Protein AF-A0A258D511-F1 (afdb_monomer_lite)

Structure (mmCIF, N/CA/C/O backbone):
data_AF-A0A258D511-F1
#
_entry.id   AF-A0A258D511-F1
#
loop_
_atom_site.group_PDB
_atom_site.id
_atom_site.type_symbol
_atom_site.label_atom_id
_atom_site.label_alt_id
_atom_site.label_comp_id
_atom_site.label_asym_id
_atom_site.label_entity_id
_atom_site.label_seq_id
_atom_site.pdbx_PDB_ins_code
_atom_site.Cartn_x
_atom_site.Cartn_y
_atom_site.Cartn_z
_atom_site.occupancy
_atom_site.B_iso_or_equiv
_atom_site.auth_seq_id
_atom_site.auth_comp_id
_atom_site.auth_asym_id
_atom_site.auth_atom_id
_atom_site.pdbx_PDB_model_num
ATOM 1 N N . MET A 1 1 ? 23.980 4.729 -10.773 1.00 52.31 1 MET A N 1
ATOM 2 C CA . MET A 1 1 ? 23.879 3.272 -10.513 1.00 52.31 1 MET A CA 1
ATOM 3 C C . MET A 1 1 ? 22.499 2.837 -10.002 1.00 52.31 1 MET A C 1
ATOM 5 O O . MET A 1 1 ? 22.022 1.817 -10.475 1.00 52.31 1 MET A O 1
ATOM 9 N N . SER A 1 2 ? 21.811 3.577 -9.114 1.00 69.25 2 SER A N 1
ATOM 10 C CA . SER A 1 2 ? 20.465 3.196 -8.606 1.00 69.25 2 SER A CA 1
ATOM 11 C C . SER A 1 2 ? 19.394 3.216 -9.696 1.00 69.25 2 SER A C 1
ATOM 13 O O . SER A 1 2 ? 18.626 2.269 -9.827 1.00 69.25 2 SER A O 1
ATOM 15 N N . ARG A 1 3 ? 19.417 4.248 -10.547 1.00 77.12 3 ARG A N 1
ATOM 16 C CA . ARG A 1 3 ? 18.515 4.390 -11.699 1.00 77.12 3 ARG A CA 1
ATOM 17 C C . ARG A 1 3 ? 18.571 3.222 -12.676 1.00 77.12 3 ARG A C 1
ATOM 19 O O . ARG A 1 3 ? 17.531 2.700 -13.045 1.00 77.12 3 ARG A O 1
ATOM 26 N N . GLN A 1 4 ? 19.771 2.800 -13.074 1.00 83.19 4 GLN A N 1
ATOM 27 C CA . GLN A 1 4 ? 19.926 1.681 -14.007 1.00 83.19 4 GLN A CA 1
ATOM 28 C C . GLN A 1 4 ? 19.304 0.398 -13.448 1.00 83.19 4 GLN A C 1
ATOM 30 O O . GLN A 1 4 ? 18.631 -0.303 -14.187 1.00 83.19 4 GLN A O 1
ATOM 35 N N . ARG A 1 5 ? 19.457 0.124 -12.145 1.00 84.69 5 ARG A N 1
ATOM 36 C CA . ARG A 1 5 ? 18.824 -1.043 -11.513 1.00 84.69 5 ARG A CA 1
ATOM 37 C C . ARG A 1 5 ? 17.302 -0.954 -11.506 1.00 84.69 5 ARG A C 1
ATOM 39 O O . ARG A 1 5 ? 16.663 -1.928 -11.871 1.00 84.69 5 ARG A O 1
ATOM 46 N N . ILE A 1 6 ? 16.737 0.197 -11.136 1.00 88.94 6 ILE A N 1
ATOM 47 C CA . ILE A 1 6 ? 15.280 0.401 -11.161 1.00 88.94 6 ILE A CA 1
ATOM 48 C C . ILE A 1 6 ? 14.738 0.168 -12.573 1.00 88.94 6 ILE A C 1
ATOM 50 O O . ILE A 1 6 ? 13.849 -0.653 -12.735 1.00 88.94 6 ILE A O 1
ATOM 54 N N . VAL A 1 7 ? 15.341 0.779 -13.597 1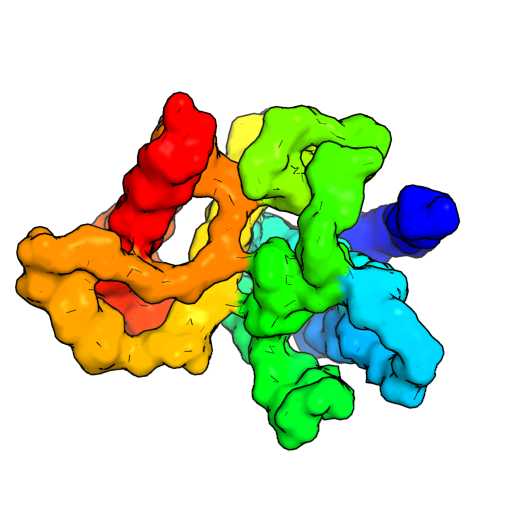.00 89.44 7 VAL A N 1
ATOM 55 C CA . VAL A 1 7 ? 14.919 0.592 -14.998 1.00 89.44 7 VAL A CA 1
ATOM 56 C C . VAL A 1 7 ? 15.054 -0.867 -15.450 1.00 89.44 7 VAL A C 1
ATOM 58 O O . VAL A 1 7 ? 14.190 -1.369 -16.161 1.00 89.44 7 VAL A O 1
ATOM 61 N N . LEU A 1 8 ? 16.112 -1.570 -15.033 1.00 91.00 8 LEU A N 1
ATOM 62 C CA . LEU A 1 8 ? 16.276 -2.995 -15.338 1.00 91.00 8 LEU A CA 1
ATOM 63 C C . LEU A 1 8 ? 15.204 -3.852 -14.656 1.00 91.00 8 LEU A C 1
ATOM 65 O O . LEU A 1 8 ? 14.665 -4.752 -15.294 1.00 91.00 8 LEU A O 1
ATOM 69 N N . TYR A 1 9 ? 14.872 -3.572 -13.393 1.00 93.12 9 TYR A N 1
ATOM 70 C CA . TYR A 1 9 ? 13.771 -4.247 -12.711 1.00 93.12 9 TYR A CA 1
ATOM 71 C C . TYR A 1 9 ? 12.434 -3.942 -13.384 1.00 93.12 9 TYR A C 1
ATOM 73 O O . TYR A 1 9 ? 11.669 -4.860 -13.636 1.00 93.12 9 TYR A O 1
ATOM 81 N N . GLU A 1 10 ? 12.164 -2.691 -13.738 1.00 94.38 10 GLU A N 1
ATOM 82 C CA . GLU A 1 10 ? 10.946 -2.305 -14.454 1.00 94.38 10 GLU A CA 1
ATOM 83 C C . GLU A 1 10 ? 10.811 -3.046 -15.783 1.00 94.38 10 GLU A C 1
ATOM 85 O O . GLU A 1 10 ? 9.786 -3.674 -16.029 1.00 94.38 10 GLU A O 1
ATOM 90 N N . ALA A 1 11 ? 11.866 -3.059 -16.599 1.00 94.56 11 ALA A N 1
ATOM 91 C CA . ALA A 1 11 ? 11.864 -3.767 -17.873 1.00 94.56 11 ALA A CA 1
ATOM 92 C C . ALA A 1 11 ? 11.698 -5.288 -17.703 1.00 94.56 11 ALA A C 1
ATOM 94 O O . ALA A 1 11 ? 11.007 -5.926 -18.493 1.00 94.56 11 ALA A O 1
ATOM 95 N N . ALA A 1 12 ? 12.315 -5.876 -16.673 1.00 95.06 12 ALA A N 1
ATOM 96 C CA . ALA A 1 12 ? 12.232 -7.312 -16.412 1.00 95.06 12 ALA A CA 1
ATOM 97 C C . ALA A 1 12 ? 10.876 -7.741 -15.825 1.00 95.06 12 ALA A C 1
ATOM 99 O O . ALA A 1 12 ? 10.414 -8.848 -16.096 1.00 95.06 12 ALA A O 1
ATOM 100 N N . TYR A 1 13 ? 10.242 -6.882 -15.022 1.00 95.62 13 TYR A N 1
ATOM 101 C CA . TYR A 1 13 ? 9.043 -7.220 -14.254 1.00 95.62 13 TYR A CA 1
ATOM 102 C C . TYR A 1 13 ? 7.755 -6.583 -14.780 1.00 95.62 13 TYR A C 1
ATOM 104 O O . TYR A 1 13 ? 6.693 -6.926 -14.269 1.00 95.62 13 TYR A O 1
ATOM 112 N N . GLU A 1 14 ? 7.781 -5.736 -15.816 1.00 96.56 14 GLU A N 1
ATOM 113 C CA . GLU A 1 14 ? 6.558 -5.164 -16.405 1.00 96.56 14 GLU A CA 1
ATOM 114 C C . GLU A 1 14 ? 5.535 -6.253 -16.782 1.00 96.56 14 GLU A C 1
ATOM 116 O O . GLU A 1 14 ? 4.353 -6.146 -16.450 1.00 96.56 14 GLU A O 1
ATOM 121 N N . GLY A 1 15 ? 5.980 -7.335 -17.431 1.00 97.00 15 GLY A N 1
ATOM 122 C CA . GLY A 1 15 ? 5.101 -8.454 -17.786 1.00 97.00 15 GLY A CA 1
ATOM 123 C C . GLY A 1 15 ? 4.467 -9.113 -16.556 1.00 97.00 15 GLY A C 1
ATOM 124 O O . GLY A 1 15 ? 3.263 -9.362 -16.535 1.00 97.00 15 GLY A O 1
ATOM 125 N N . VAL A 1 16 ? 5.259 -9.322 -15.499 1.00 95.94 16 VAL A N 1
ATOM 126 C CA . VAL A 1 16 ? 4.792 -9.880 -14.218 1.00 95.94 16 VAL A CA 1
ATOM 127 C C . VAL A 1 16 ? 3.787 -8.943 -13.548 1.00 95.94 16 VAL A C 1
ATOM 129 O O . VAL A 1 16 ? 2.755 -9.397 -13.064 1.00 95.94 16 VAL A O 1
ATOM 132 N N . VAL A 1 17 ? 4.043 -7.635 -13.568 1.00 95.88 17 VAL A N 1
ATOM 133 C CA . VAL A 1 17 ? 3.136 -6.607 -13.045 1.00 95.88 17 VAL A CA 1
ATOM 134 C C . VAL A 1 17 ? 1.783 -6.658 -13.749 1.00 95.88 17 VAL A C 1
ATOM 136 O O . VAL A 1 17 ? 0.749 -6.695 -13.085 1.00 95.88 17 VAL A O 1
ATOM 139 N N . ARG A 1 18 ? 1.766 -6.713 -15.084 1.00 97.62 18 ARG A N 1
ATOM 140 C CA . ARG A 1 18 ? 0.516 -6.813 -15.855 1.00 97.62 18 ARG A CA 1
ATOM 141 C C . ARG A 1 18 ? -0.251 -8.094 -15.518 1.00 97.62 18 ARG A C 1
ATOM 143 O O . ARG A 1 18 ? -1.459 -8.033 -15.302 1.00 97.62 18 ARG A O 1
ATOM 150 N N . ILE A 1 19 ? 0.445 -9.228 -15.409 1.00 96.88 19 ILE A N 1
ATOM 151 C CA . ILE A 1 19 ? -0.157 -10.513 -15.020 1.00 96.88 19 ILE A CA 1
ATOM 152 C C . ILE A 1 19 ? -0.768 -10.426 -13.618 1.00 96.88 19 ILE A C 1
ATOM 154 O O . ILE A 1 19 ? -1.938 -10.754 -13.446 1.00 96.88 19 ILE A O 1
ATOM 158 N N . LEU A 1 20 ? -0.020 -9.931 -12.628 1.00 97.81 20 LEU A N 1
ATOM 159 C CA . LEU A 1 20 ? -0.506 -9.784 -11.255 1.00 97.81 20 LEU A CA 1
ATOM 160 C C . LEU A 1 20 ? -1.705 -8.840 -11.165 1.00 97.81 20 LEU A C 1
ATOM 162 O O . LEU A 1 20 ? -2.662 -9.133 -10.453 1.00 97.81 20 LEU A O 1
ATOM 166 N N . TYR A 1 21 ? -1.695 -7.738 -11.913 1.00 98.25 21 TYR A N 1
ATOM 167 C CA . TYR A 1 21 ? -2.858 -6.863 -12.002 1.00 98.25 21 TYR A CA 1
ATOM 168 C C . TYR A 1 21 ? -4.090 -7.606 -12.537 1.00 98.25 21 TYR A C 1
ATOM 170 O O . TYR A 1 21 ? -5.150 -7.561 -11.910 1.00 98.25 21 TYR A O 1
ATOM 178 N N . VAL A 1 22 ? -3.951 -8.320 -13.662 1.00 96.94 22 VAL A N 1
ATOM 179 C CA . VAL A 1 22 ? -5.045 -9.095 -14.273 1.00 96.94 22 VAL A CA 1
ATOM 180 C C . VAL A 1 22 ? -5.554 -10.161 -13.305 1.00 96.94 22 VAL A C 1
ATOM 182 O O . VAL A 1 22 ? -6.763 -10.299 -13.141 1.00 96.94 22 VAL A O 1
ATOM 185 N N . MET A 1 23 ? -4.658 -10.860 -12.606 1.00 96.62 23 MET A N 1
ATOM 186 C CA . MET A 1 23 ? -5.016 -11.839 -11.576 1.00 96.62 23 MET A CA 1
ATOM 187 C C . MET A 1 23 ? -5.804 -11.195 -10.430 1.00 96.62 23 MET A C 1
ATOM 189 O O . MET A 1 23 ? -6.856 -11.701 -10.051 1.00 96.62 23 MET A O 1
ATOM 193 N N . GLY A 1 24 ? -5.361 -10.046 -9.913 1.00 97.12 24 GLY A N 1
ATOM 194 C CA . GLY A 1 24 ? -6.099 -9.324 -8.876 1.00 97.12 24 GLY A CA 1
ATOM 195 C C . GLY A 1 24 ? -7.484 -8.876 -9.359 1.00 97.12 24 GLY A C 1
ATOM 196 O O . GLY A 1 24 ? -8.475 -9.006 -8.635 1.00 97.12 24 GLY A O 1
ATOM 197 N N . ARG A 1 25 ? -7.571 -8.394 -10.605 1.00 96.75 25 ARG A N 1
ATOM 198 C CA . ARG A 1 25 ? -8.797 -7.820 -11.174 1.00 96.75 25 ARG A CA 1
ATOM 199 C C . ARG A 1 25 ? -9.838 -8.853 -11.606 1.00 96.75 25 ARG A C 1
ATOM 201 O O . ARG A 1 25 ? -11.034 -8.609 -11.431 1.00 96.75 25 ARG A O 1
ATOM 208 N N . TRP A 1 26 ? -9.395 -9.943 -12.218 1.00 95.75 26 TRP A N 1
ATOM 209 C CA . TRP A 1 26 ? -10.244 -10.914 -12.916 1.00 95.75 26 TRP A CA 1
ATOM 210 C C . TRP A 1 26 ? -10.155 -12.329 -12.342 1.00 95.75 26 TRP A C 1
ATOM 212 O O . TRP A 1 26 ? -10.922 -13.194 -12.752 1.00 95.75 26 TRP A O 1
ATOM 222 N N . GLY A 1 27 ? -9.235 -12.579 -11.410 1.00 92.00 27 GLY A N 1
ATOM 223 C CA . GLY A 1 27 ? -9.105 -13.870 -10.749 1.00 92.00 27 GLY A CA 1
ATOM 224 C C . GLY A 1 27 ? -10.254 -14.183 -9.788 1.00 92.00 27 GLY A C 1
ATOM 225 O O . GLY A 1 27 ? -11.029 -13.315 -9.383 1.00 92.00 27 GLY A O 1
ATOM 226 N N . GLU A 1 28 ? -10.341 -15.453 -9.398 1.00 88.88 28 GLU A N 1
ATOM 227 C CA . GLU A 1 28 ? -11.398 -15.987 -8.527 1.00 88.88 28 GLU A CA 1
ATOM 228 C C . GLU A 1 28 ? -10.919 -16.202 -7.082 1.00 88.88 28 GLU A C 1
ATOM 230 O O . GLU A 1 28 ? -11.702 -16.559 -6.208 1.00 88.88 28 GLU A O 1
ATOM 235 N N . GLY A 1 29 ? -9.632 -15.985 -6.803 1.00 81.44 29 GLY A N 1
ATOM 236 C CA . GLY A 1 29 ? -9.007 -16.111 -5.483 1.00 81.44 29 GLY A CA 1
ATOM 237 C C . GLY A 1 29 ? -8.189 -17.384 -5.306 1.00 81.44 29 GLY A C 1
ATOM 238 O O . GLY A 1 29 ? -7.368 -17.451 -4.395 1.00 81.44 29 GLY A O 1
ATOM 239 N N . LYS A 1 30 ? -8.333 -18.365 -6.204 1.00 87.50 30 LYS A N 1
ATOM 240 C CA . LYS A 1 30 ? -7.517 -19.597 -6.225 1.00 87.50 30 LYS A CA 1
ATOM 241 C C . LYS A 1 30 ? -6.038 -19.285 -6.462 1.00 87.50 30 LYS A C 1
ATOM 243 O O . LYS A 1 30 ? -5.155 -19.990 -5.986 1.00 87.50 30 LYS A O 1
ATOM 248 N N . GLU A 1 31 ? -5.787 -18.200 -7.179 1.00 87.00 31 GLU A N 1
ATOM 249 C CA . GLU A 1 31 ? -4.475 -17.679 -7.524 1.00 87.00 31 GLU A CA 1
ATOM 250 C C . GLU A 1 31 ? -3.771 -16.922 -6.386 1.00 87.00 31 GLU A C 1
ATOM 252 O O . GLU A 1 31 ? -2.564 -16.689 -6.467 1.00 87.00 31 GLU A O 1
ATOM 257 N N . LEU A 1 32 ? -4.495 -16.564 -5.314 1.00 87.00 32 LEU A N 1
ATOM 258 C CA . LEU A 1 32 ? -3.960 -15.749 -4.220 1.00 87.00 32 LEU A CA 1
ATOM 259 C C . LEU A 1 32 ? -2.735 -16.401 -3.570 1.00 87.00 32 LEU A C 1
ATOM 261 O O . LEU A 1 32 ? -1.760 -15.710 -3.299 1.00 87.00 32 LEU A O 1
ATOM 265 N N . GLY A 1 33 ? -2.751 -17.724 -3.376 1.00 91.25 33 GLY A N 1
ATOM 266 C CA . GLY A 1 33 ? -1.610 -18.452 -2.812 1.00 91.25 33 GLY A CA 1
ATOM 267 C C . GLY A 1 33 ? -0.341 -18.293 -3.653 1.00 91.25 33 GLY A C 1
ATOM 268 O O . GLY A 1 33 ? 0.704 -17.932 -3.124 1.00 91.25 33 GLY A O 1
ATOM 269 N N . GLN A 1 34 ? -0.455 -18.450 -4.975 1.00 93.25 34 GLN A N 1
ATOM 270 C CA . GLN A 1 34 ? 0.674 -18.298 -5.899 1.00 93.25 34 GLN A CA 1
ATOM 271 C C . GLN A 1 34 ? 1.190 -16.857 -5.943 1.00 93.25 34 GLN A C 1
ATOM 273 O O . GLN A 1 34 ? 2.399 -16.635 -5.933 1.00 93.25 34 GLN A O 1
ATOM 278 N N . ALA A 1 35 ? 0.286 -15.872 -5.960 1.00 95.19 35 ALA A N 1
ATOM 279 C CA . ALA A 1 35 ? 0.672 -14.466 -5.889 1.00 95.19 35 ALA A CA 1
ATOM 280 C C . ALA A 1 35 ? 1.402 -14.159 -4.570 1.00 95.19 35 ALA A C 1
ATOM 282 O O . ALA A 1 35 ? 2.390 -13.426 -4.561 1.00 95.19 35 ALA A O 1
ATOM 283 N N . THR A 1 36 ? 0.934 -14.732 -3.456 1.00 95.31 36 THR A N 1
ATOM 284 C CA . THR A 1 36 ? 1.530 -14.559 -2.128 1.00 95.31 36 THR A CA 1
ATOM 285 C C . THR A 1 36 ? 2.914 -15.192 -2.045 1.00 95.31 36 THR A C 1
ATOM 287 O O . THR A 1 36 ? 3.820 -14.577 -1.483 1.00 95.31 36 THR A O 1
ATOM 290 N N . ASP A 1 37 ? 3.101 -16.382 -2.607 1.00 95.12 37 ASP A N 1
ATOM 291 C CA . ASP A 1 37 ? 4.405 -17.045 -2.629 1.00 95.12 37 ASP A CA 1
ATOM 292 C C . ASP A 1 37 ? 5.398 -16.266 -3.497 1.00 95.12 37 ASP A C 1
ATOM 294 O O . ASP A 1 37 ? 6.489 -15.945 -3.028 1.00 95.12 37 ASP A O 1
ATOM 298 N N . LEU A 1 38 ? 4.976 -15.803 -4.681 1.00 95.62 38 LEU A N 1
ATOM 299 C CA . LEU A 1 38 ? 5.792 -14.912 -5.509 1.00 95.62 38 LEU A CA 1
ATOM 300 C C . LEU A 1 38 ? 6.178 -13.627 -4.761 1.00 95.62 38 LEU A C 1
ATOM 302 O O . LEU A 1 38 ? 7.328 -13.200 -4.821 1.00 95.62 38 LEU A O 1
ATOM 306 N N . LEU A 1 39 ? 5.241 -12.999 -4.043 1.00 96.38 39 LEU A N 1
ATOM 307 C CA . LEU A 1 39 ? 5.537 -11.796 -3.262 1.00 96.38 39 LEU A CA 1
ATOM 308 C C . LEU A 1 39 ? 6.597 -12.068 -2.190 1.00 96.38 39 LEU A C 1
ATOM 310 O O . LEU A 1 39 ? 7.506 -11.256 -2.020 1.00 96.38 39 LEU A O 1
ATOM 314 N N . LYS A 1 40 ? 6.492 -13.194 -1.474 1.00 94.56 40 LYS A N 1
ATOM 315 C CA . LYS A 1 40 ? 7.472 -13.590 -0.453 1.00 94.56 40 LYS A CA 1
ATOM 316 C C . LYS A 1 40 ? 8.842 -13.851 -1.064 1.00 94.56 40 LYS A C 1
ATOM 318 O O . LYS A 1 40 ? 9.831 -13.414 -0.483 1.00 94.56 40 LYS A O 1
ATOM 323 N N . ASP A 1 41 ? 8.893 -14.498 -2.223 1.00 92.94 41 ASP A N 1
ATOM 324 C CA . ASP A 1 41 ? 10.140 -14.781 -2.933 1.00 92.94 41 ASP A CA 1
ATOM 325 C C . ASP A 1 41 ? 10.808 -13.492 -3.425 1.00 92.94 41 ASP A C 1
ATOM 327 O O . ASP A 1 41 ? 12.001 -13.294 -3.212 1.00 92.94 41 ASP A O 1
ATOM 331 N N . LEU A 1 42 ? 10.044 -12.560 -4.003 1.00 93.12 42 LEU A N 1
ATOM 332 C CA . LEU A 1 42 ? 10.569 -11.260 -4.440 1.00 93.12 42 LEU A CA 1
ATOM 333 C C . LEU A 1 42 ? 10.980 -10.363 -3.268 1.00 93.12 42 LEU A C 1
ATOM 335 O O . LEU A 1 42 ? 11.851 -9.503 -3.415 1.00 93.12 42 LEU A O 1
ATOM 339 N N . ALA A 1 43 ? 10.320 -10.511 -2.120 1.00 90.81 43 ALA A N 1
ATOM 340 C CA . ALA A 1 43 ? 10.659 -9.784 -0.904 1.00 90.81 43 ALA A CA 1
ATOM 341 C C . ALA A 1 43 ? 11.809 -10.443 -0.131 1.00 90.81 43 ALA A C 1
ATOM 343 O O . ALA A 1 43 ? 12.371 -9.827 0.780 1.00 90.81 43 ALA A O 1
ATOM 344 N N . HIS A 1 44 ? 12.165 -11.681 -0.481 1.00 85.69 44 HIS A N 1
ATOM 345 C CA . HIS A 1 44 ? 13.302 -12.362 0.099 1.00 85.69 44 HIS A CA 1
ATOM 346 C C . HIS A 1 44 ? 14.588 -11.657 -0.314 1.00 85.69 44 HIS A C 1
ATOM 348 O O . HIS A 1 44 ? 14.823 -11.338 -1.478 1.00 85.69 44 HIS A O 1
ATOM 354 N N . ARG A 1 45 ? 15.459 -11.443 0.665 1.00 75.44 45 ARG A N 1
ATOM 355 C CA . ARG A 1 45 ? 16.753 -10.814 0.456 1.00 75.44 45 ARG A CA 1
ATOM 356 C C . ARG A 1 45 ? 17.788 -11.509 1.310 1.00 75.44 45 ARG A C 1
ATOM 358 O O . ARG A 1 45 ? 17.628 -11.503 2.521 1.00 75.44 45 ARG A O 1
ATOM 365 N N . GLU A 1 46 ? 18.859 -12.013 0.708 1.00 66.12 46 GLU A N 1
ATOM 366 C CA . GLU A 1 46 ? 19.995 -12.534 1.469 1.00 66.12 46 GLU A CA 1
ATOM 367 C C . GLU A 1 46 ? 20.663 -11.424 2.300 1.00 66.12 46 GLU A C 1
ATOM 369 O O . GLU A 1 46 ? 20.801 -10.274 1.863 1.00 66.12 46 GLU A O 1
ATOM 374 N N . LEU A 1 47 ? 21.096 -11.764 3.518 1.00 62.69 47 LEU A N 1
ATOM 375 C CA . LEU A 1 47 ? 21.848 -10.866 4.398 1.00 62.69 47 LEU A CA 1
ATOM 376 C C . LEU A 1 47 ? 23.259 -10.615 3.848 1.00 62.69 47 LEU A C 1
ATOM 378 O O . LEU A 1 47 ? 24.249 -11.174 4.308 1.00 62.69 47 LEU A O 1
ATOM 382 N N . THR A 1 48 ? 23.354 -9.726 2.868 1.00 60.38 48 THR A N 1
ATOM 383 C CA . THR A 1 48 ? 24.617 -9.220 2.331 1.00 60.38 48 THR A CA 1
ATOM 384 C C . THR A 1 48 ? 25.023 -7.914 3.019 1.00 60.38 48 THR A C 1
ATOM 386 O O . THR A 1 48 ? 24.186 -7.051 3.312 1.00 60.38 48 THR A O 1
ATOM 389 N N . SER A 1 49 ? 26.325 -7.770 3.291 1.00 54.44 49 SER A N 1
ATOM 390 C CA . SER A 1 49 ? 26.925 -6.520 3.777 1.00 54.44 49 SER A CA 1
ATOM 391 C C . SER A 1 49 ? 26.881 -5.459 2.673 1.00 54.44 49 SER A C 1
ATOM 393 O O . SER A 1 49 ? 27.262 -5.728 1.535 1.00 54.44 49 SER A O 1
ATOM 395 N N . GLY A 1 50 ? 26.396 -4.257 2.989 1.00 60.09 50 GLY A N 1
ATOM 396 C CA . GLY A 1 50 ? 26.228 -3.175 2.021 1.00 60.09 50 GLY A CA 1
ATOM 397 C C . GLY A 1 50 ? 25.476 -1.975 2.594 1.00 60.09 50 GLY A C 1
ATOM 398 O O . GLY A 1 50 ? 24.935 -2.015 3.699 1.00 60.09 50 GLY A O 1
ATOM 399 N N . LEU A 1 51 ? 25.442 -0.876 1.841 1.00 58.00 51 LEU A N 1
ATOM 400 C CA . LEU A 1 51 ? 24.813 0.369 2.278 1.00 58.00 51 LEU A CA 1
ATOM 401 C C . LEU A 1 51 ? 23.276 0.251 2.177 1.00 58.00 51 LEU A C 1
ATOM 403 O O . LEU A 1 51 ? 22.735 -0.107 1.133 1.00 58.00 51 LEU A O 1
ATOM 407 N N . VAL A 1 52 ? 22.583 0.518 3.293 1.00 61.38 52 VAL A N 1
ATOM 408 C CA . VAL A 1 52 ? 21.176 0.146 3.578 1.00 61.38 52 VAL A CA 1
ATOM 409 C C . VAL A 1 52 ? 20.185 0.493 2.460 1.00 61.38 52 VAL A C 1
ATOM 411 O O . VAL A 1 52 ? 19.312 -0.321 2.171 1.00 61.38 52 VAL A O 1
ATOM 414 N N . ALA A 1 53 ? 20.344 1.646 1.805 1.00 56.91 53 ALA A N 1
ATOM 415 C CA . ALA A 1 53 ? 19.471 2.084 0.712 1.00 56.91 53 ALA A CA 1
ATOM 416 C C . ALA A 1 53 ? 19.637 1.245 -0.572 1.00 56.91 53 ALA A C 1
ATOM 418 O O . ALA A 1 53 ? 18.659 0.942 -1.246 1.00 56.91 53 ALA A O 1
ATOM 419 N N . TRP A 1 54 ? 20.861 0.816 -0.898 1.00 61.34 54 TRP A N 1
ATOM 420 C CA . TRP A 1 54 ? 21.135 -0.022 -2.078 1.00 61.34 54 TRP A CA 1
ATOM 421 C C . TRP A 1 54 ? 20.572 -1.422 -1.924 1.00 61.34 54 TRP A C 1
ATOM 423 O O . TRP A 1 54 ? 20.038 -1.996 -2.866 1.00 61.34 54 TRP A O 1
ATOM 433 N N . LEU A 1 55 ? 20.673 -1.914 -0.699 1.00 62.47 55 LEU A N 1
ATOM 434 C CA . LEU A 1 55 ? 20.090 -3.158 -0.248 1.00 62.47 55 LEU A CA 1
ATOM 435 C C . LEU A 1 55 ? 18.554 -3.102 -0.238 1.00 62.47 55 LEU A C 1
ATOM 437 O O . LEU A 1 55 ? 17.899 -4.093 -0.527 1.00 62.47 55 LEU A O 1
ATOM 441 N N . GLY A 1 56 ? 17.974 -1.935 0.058 1.00 70.62 56 GLY A N 1
ATOM 442 C CA . GLY A 1 56 ? 16.528 -1.722 -0.011 1.00 70.62 56 GLY A CA 1
ATOM 443 C C . GLY A 1 56 ? 15.972 -1.811 -1.435 1.00 70.62 56 GLY A C 1
ATOM 444 O O . GLY A 1 56 ? 14.880 -2.330 -1.624 1.00 70.62 56 GLY A O 1
ATOM 445 N N . LEU A 1 57 ? 16.731 -1.377 -2.450 1.00 83.12 57 LEU A N 1
ATOM 446 C CA . LEU A 1 57 ? 16.289 -1.431 -3.852 1.00 83.12 57 LEU A CA 1
ATOM 447 C C . LEU A 1 57 ? 16.176 -2.856 -4.419 1.00 83.12 57 LEU A C 1
ATOM 449 O O . LEU A 1 57 ? 15.499 -3.036 -5.427 1.00 83.12 57 LEU A O 1
ATOM 453 N N . GLU A 1 58 ? 16.800 -3.861 -3.797 1.00 86.31 58 GLU A N 1
ATOM 454 C CA . GLU A 1 58 ? 16.709 -5.264 -4.240 1.00 86.31 58 GLU A CA 1
ATOM 455 C C . GLU A 1 58 ? 15.279 -5.805 -4.146 1.00 86.31 58 GLU A C 1
ATOM 457 O O . GLU A 1 58 ? 14.880 -6.617 -4.974 1.00 86.31 58 GLU A O 1
ATOM 462 N N . THR A 1 59 ? 14.483 -5.297 -3.201 1.00 91.25 59 THR A N 1
ATOM 463 C CA . THR A 1 59 ? 13.078 -5.687 -3.024 1.00 91.25 59 THR A CA 1
ATOM 464 C C . THR A 1 59 ? 12.107 -4.793 -3.799 1.00 91.25 59 THR A C 1
ATOM 466 O O . THR A 1 59 ? 10.894 -4.897 -3.626 1.00 91.25 59 THR A O 1
ATOM 469 N N . TYR A 1 60 ? 12.600 -3.936 -4.702 1.00 93.88 60 TYR A N 1
ATOM 470 C CA . TYR A 1 60 ? 11.738 -3.126 -5.566 1.00 93.88 60 TYR A CA 1
ATOM 471 C C . TYR A 1 60 ? 10.766 -3.965 -6.424 1.00 93.88 60 TYR A C 1
ATOM 473 O O . TYR A 1 60 ? 9.592 -3.598 -6.490 1.00 93.88 60 TYR A O 1
ATOM 481 N N . PRO A 1 61 ? 11.155 -5.124 -7.000 1.00 95.94 61 PRO A N 1
ATOM 482 C CA . PRO A 1 61 ? 10.197 -6.022 -7.651 1.00 95.94 61 PRO A CA 1
ATOM 483 C C . PRO A 1 61 ? 9.041 -6.464 -6.740 1.00 95.94 61 PRO A C 1
ATOM 485 O O . PRO A 1 61 ? 7.911 -6.586 -7.207 1.00 95.94 61 PRO A O 1
ATOM 488 N N . ALA A 1 62 ? 9.280 -6.640 -5.435 1.00 96.56 62 ALA A N 1
ATOM 489 C CA . ALA A 1 62 ? 8.221 -6.959 -4.477 1.00 96.56 62 ALA A CA 1
ATOM 490 C C . ALA A 1 62 ? 7.275 -5.773 -4.239 1.00 96.56 62 ALA A C 1
ATOM 492 O O . ALA A 1 62 ? 6.070 -5.972 -4.104 1.00 96.56 62 ALA A O 1
ATOM 493 N N . VAL A 1 63 ? 7.792 -4.537 -4.242 1.00 97.50 63 VAL A N 1
ATOM 494 C CA . VAL A 1 63 ? 6.957 -3.321 -4.219 1.00 97.50 63 VAL A CA 1
ATOM 495 C C . VAL A 1 63 ? 6.052 -3.287 -5.451 1.00 97.50 63 VAL A C 1
ATOM 497 O O . VAL A 1 63 ? 4.846 -3.084 -5.320 1.00 97.50 63 VAL A O 1
ATOM 500 N N . LEU A 1 64 ? 6.605 -3.551 -6.639 1.00 98.19 64 LEU A N 1
ATOM 501 C CA . LEU A 1 64 ? 5.822 -3.624 -7.873 1.00 98.19 64 LEU A CA 1
ATOM 502 C C . LEU A 1 64 ? 4.742 -4.716 -7.799 1.00 98.19 64 LEU A C 1
ATOM 504 O O . LEU A 1 64 ? 3.588 -4.455 -8.132 1.00 98.19 64 LEU A O 1
ATOM 508 N N . ALA A 1 65 ? 5.081 -5.909 -7.308 1.00 98.25 65 ALA A N 1
ATOM 509 C CA . ALA A 1 65 ? 4.122 -6.998 -7.137 1.00 98.25 65 ALA A CA 1
ATOM 510 C C . ALA A 1 65 ? 2.990 -6.632 -6.160 1.00 98.25 65 ALA A C 1
ATOM 512 O O . ALA A 1 65 ? 1.815 -6.824 -6.485 1.00 98.25 65 ALA A O 1
ATOM 513 N N . LEU A 1 66 ? 3.333 -6.052 -5.000 1.00 98.62 66 LEU A N 1
ATOM 514 C CA . LEU A 1 66 ? 2.374 -5.609 -3.985 1.00 98.62 66 LEU A CA 1
ATOM 515 C C . LEU A 1 66 ? 1.346 -4.635 -4.579 1.00 98.62 66 LEU A C 1
ATOM 517 O O . LEU A 1 66 ? 0.143 -4.826 -4.385 1.00 98.62 66 LEU A O 1
ATOM 521 N N . TYR A 1 67 ? 1.821 -3.623 -5.313 1.00 98.69 67 TYR A N 1
ATOM 522 C CA . TYR A 1 67 ? 0.968 -2.620 -5.953 1.00 98.69 67 TYR A CA 1
ATOM 523 C C . TYR A 1 67 ? 0.126 -3.221 -7.075 1.00 98.69 67 TYR A C 1
ATOM 525 O O . TYR A 1 67 ? -1.078 -2.993 -7.111 1.00 98.69 67 TYR A O 1
ATOM 533 N N . ALA A 1 68 ? 0.722 -4.009 -7.970 1.00 98.56 68 ALA A N 1
ATOM 534 C CA . ALA A 1 68 ? 0.035 -4.547 -9.141 1.00 98.56 68 ALA A CA 1
ATOM 535 C C . ALA A 1 68 ? -1.213 -5.353 -8.767 1.00 98.56 68 ALA A C 1
ATOM 537 O O . ALA A 1 68 ? -2.325 -5.032 -9.194 1.00 98.56 68 ALA A O 1
ATOM 538 N N . TYR A 1 69 ? -1.027 -6.365 -7.918 1.00 98.56 69 TYR A N 1
ATOM 539 C CA . TYR A 1 69 ? -2.114 -7.234 -7.481 1.00 98.56 69 TYR A CA 1
ATOM 540 C C . TYR A 1 69 ? -3.124 -6.467 -6.616 1.00 98.56 69 TYR A C 1
ATOM 542 O O . TYR A 1 69 ? -4.333 -6.591 -6.806 1.00 98.56 69 TYR A O 1
ATOM 550 N N . GLY A 1 70 ? -2.638 -5.601 -5.719 1.00 98.56 70 GLY A N 1
ATOM 551 C CA . GLY A 1 70 ? -3.481 -4.791 -4.842 1.00 98.56 70 GLY A CA 1
ATOM 552 C C . GLY A 1 70 ? -4.376 -3.799 -5.592 1.00 98.56 70 GLY A C 1
ATOM 553 O O . GLY A 1 70 ? -5.565 -3.704 -5.292 1.00 98.56 70 GLY A O 1
ATOM 554 N N . ILE A 1 71 ? -3.850 -3.108 -6.608 1.00 98.69 71 ILE A N 1
ATOM 555 C CA . ILE A 1 71 ? -4.636 -2.219 -7.477 1.00 98.69 71 ILE A CA 1
ATOM 556 C C . ILE A 1 71 ? -5.685 -3.028 -8.249 1.00 98.69 71 ILE A C 1
ATOM 558 O O . ILE A 1 71 ? -6.830 -2.586 -8.358 1.00 98.69 71 ILE A O 1
ATOM 562 N N . GLY A 1 72 ? -5.327 -4.218 -8.745 1.00 98.38 72 GLY A N 1
ATOM 563 C CA . GLY A 1 72 ? -6.271 -5.130 -9.396 1.00 98.38 72 GLY A CA 1
ATOM 564 C C . GLY A 1 72 ? -7.438 -5.508 -8.477 1.00 98.38 72 GLY A C 1
ATOM 565 O O . GLY A 1 72 ? -8.599 -5.381 -8.869 1.00 98.38 72 GLY A O 1
ATOM 566 N N . LEU A 1 73 ? -7.146 -5.883 -7.228 1.00 98.50 73 LEU A N 1
ATOM 567 C CA . LEU A 1 73 ? -8.159 -6.218 -6.222 1.00 98.50 73 LEU A CA 1
ATOM 568 C C . LEU A 1 73 ? -9.059 -5.032 -5.861 1.00 98.50 73 LEU A C 1
ATOM 570 O O . LEU A 1 73 ? -10.274 -5.203 -5.758 1.00 98.50 73 LEU A O 1
ATOM 574 N N . VAL A 1 74 ? -8.491 -3.830 -5.704 1.00 98.44 74 VAL A N 1
ATOM 575 C CA . VAL A 1 74 ? -9.274 -2.601 -5.490 1.00 98.44 74 VAL A CA 1
ATOM 576 C C . VAL A 1 74 ? -10.199 -2.346 -6.671 1.00 98.44 74 VAL A C 1
ATOM 578 O O . VAL A 1 74 ? -11.379 -2.064 -6.476 1.00 98.44 74 VAL A O 1
ATOM 581 N N . HIS A 1 75 ? -9.691 -2.477 -7.896 1.00 97.88 75 HIS A N 1
ATOM 582 C CA . HIS A 1 75 ? -10.488 -2.280 -9.101 1.00 97.88 75 HIS A CA 1
ATOM 583 C C . HIS A 1 75 ? -11.613 -3.327 -9.233 1.00 97.88 75 HIS A C 1
ATOM 585 O O . HIS A 1 75 ? -12.667 -3.026 -9.787 1.00 97.88 75 HIS A O 1
ATOM 591 N N . ALA A 1 76 ? -11.437 -4.527 -8.674 1.00 97.25 76 ALA A N 1
ATOM 592 C CA . ALA A 1 76 ? -12.478 -5.551 -8.586 1.00 97.25 76 ALA A CA 1
ATOM 593 C C . ALA A 1 76 ? -13.434 -5.397 -7.384 1.00 97.25 76 ALA A C 1
ATOM 595 O O . ALA A 1 76 ? -14.396 -6.154 -7.291 1.00 97.25 76 ALA A O 1
ATOM 596 N N . GLY A 1 77 ? -13.162 -4.493 -6.434 1.00 96.81 77 GLY A N 1
ATOM 597 C CA . GLY A 1 77 ? -13.908 -4.404 -5.170 1.00 96.81 77 GLY A CA 1
ATOM 598 C C . GLY A 1 77 ? -13.705 -5.605 -4.230 1.00 96.81 77 GLY A C 1
ATOM 599 O O . GLY A 1 77 ? -14.523 -5.850 -3.346 1.00 96.81 77 GLY A O 1
ATOM 600 N N . ARG A 1 78 ? -12.626 -6.381 -4.404 1.00 97.12 78 ARG A N 1
ATOM 601 C CA . ARG A 1 78 ? -12.341 -7.617 -3.647 1.00 97.12 78 ARG A CA 1
ATOM 602 C C . ARG A 1 78 ? -11.600 -7.311 -2.340 1.00 97.12 78 ARG A C 1
ATOM 604 O O . ARG A 1 78 ? -10.446 -7.699 -2.156 1.00 97.12 78 ARG A O 1
ATOM 611 N N . TYR A 1 79 ? -12.254 -6.581 -1.438 1.00 97.75 79 TYR A N 1
ATOM 612 C CA . TYR A 1 79 ? -11.609 -6.002 -0.252 1.00 97.75 79 TYR A CA 1
ATOM 613 C C . TYR A 1 79 ? -11.113 -7.024 0.779 1.00 97.75 79 TYR A C 1
ATOM 615 O O . TYR A 1 79 ? -10.073 -6.794 1.388 1.00 97.75 79 TYR A O 1
ATOM 623 N N . GLU A 1 80 ? -11.784 -8.164 0.947 1.00 96.88 80 GLU A N 1
ATOM 624 C CA . GLU A 1 80 ? -11.317 -9.229 1.853 1.00 96.88 80 GLU A CA 1
ATOM 625 C C . GLU A 1 80 ? -9.984 -9.825 1.372 1.00 96.88 80 GLU A C 1
ATOM 627 O O . GLU A 1 80 ? -9.003 -9.892 2.116 1.00 96.88 80 GLU A O 1
ATOM 632 N N . ALA A 1 81 ? -9.908 -10.164 0.080 1.00 97.25 81 ALA A N 1
ATOM 633 C CA . ALA A 1 81 ? -8.672 -10.624 -0.546 1.00 97.25 81 ALA A CA 1
ATOM 634 C C . ALA A 1 81 ? -7.578 -9.546 -0.499 1.00 97.25 81 ALA A C 1
ATOM 636 O O . ALA A 1 81 ? -6.408 -9.870 -0.305 1.00 97.25 81 ALA A O 1
ATOM 637 N N . LEU A 1 82 ? -7.945 -8.264 -0.623 1.00 98.44 82 LEU A N 1
ATOM 638 C CA . LEU A 1 82 ? -7.009 -7.148 -0.484 1.00 98.44 82 LEU A CA 1
ATOM 639 C C . LEU A 1 82 ? -6.450 -7.050 0.932 1.00 98.44 82 LEU A C 1
ATOM 641 O O . LEU A 1 82 ? -5.242 -6.901 1.091 1.00 98.44 82 LEU A O 1
ATOM 645 N N . HIS A 1 83 ? -7.294 -7.152 1.957 1.00 98.25 83 HIS A N 1
ATOM 646 C CA . HIS A 1 83 ? -6.830 -7.155 3.337 1.00 98.25 83 HIS A CA 1
ATOM 647 C C . HIS A 1 83 ? -5.853 -8.314 3.580 1.00 98.25 83 HIS A C 1
ATOM 649 O O . HIS A 1 83 ? -4.761 -8.090 4.101 1.00 98.25 83 HIS A O 1
ATOM 655 N N . GLY A 1 84 ? -6.193 -9.527 3.124 1.00 97.00 84 GLY A N 1
ATOM 656 C CA . GLY A 1 84 ? -5.302 -10.690 3.184 1.00 97.00 84 GLY A CA 1
ATOM 657 C C . GLY A 1 84 ? -3.970 -10.460 2.461 1.00 97.00 84 GLY A C 1
ATOM 658 O O . GLY A 1 84 ? -2.910 -10.716 3.028 1.00 97.00 84 GLY A O 1
ATOM 659 N N . TRP A 1 85 ? -4.015 -9.897 1.250 1.00 97.94 85 TRP A N 1
ATOM 660 C CA . TRP A 1 85 ? -2.837 -9.546 0.454 1.00 97.94 85 TRP A CA 1
ATOM 661 C C . TRP A 1 85 ? -1.910 -8.567 1.185 1.00 97.94 85 TRP A C 1
ATOM 663 O O . TRP A 1 85 ? -0.723 -8.846 1.360 1.00 97.94 85 TRP A O 1
ATOM 673 N N . LEU A 1 86 ? -2.456 -7.454 1.682 1.00 98.44 86 LEU A N 1
ATOM 674 C CA . LEU A 1 86 ? -1.719 -6.427 2.426 1.00 98.44 86 LEU A CA 1
ATOM 675 C C . LEU A 1 86 ? -1.152 -6.966 3.753 1.00 98.44 86 LEU A C 1
ATOM 677 O O . LEU A 1 86 ? -0.066 -6.566 4.181 1.00 98.44 86 LEU A O 1
ATOM 681 N N . ALA A 1 87 ? -1.881 -7.883 4.395 1.00 97.38 87 ALA A N 1
ATOM 682 C CA . ALA A 1 87 ? -1.516 -8.522 5.654 1.00 97.38 87 ALA A CA 1
ATOM 683 C C . ALA A 1 87 ? -0.609 -9.759 5.492 1.00 97.38 87 ALA A C 1
ATOM 685 O O . ALA A 1 87 ? -0.311 -10.411 6.495 1.00 97.38 87 ALA A O 1
ATOM 686 N N . THR A 1 88 ? -0.161 -10.078 4.271 1.00 97.00 88 THR A N 1
ATOM 687 C CA . THR A 1 88 ? 0.706 -11.231 3.984 1.00 97.00 88 THR A CA 1
ATOM 688 C C . THR A 1 88 ? 1.966 -11.194 4.856 1.00 97.00 88 THR A C 1
ATOM 690 O O . THR A 1 88 ? 2.710 -10.216 4.769 1.00 97.00 88 THR A O 1
ATOM 693 N N . PRO A 1 89 ? 2.256 -12.231 5.664 1.00 95.00 89 PRO A N 1
ATOM 694 C CA . PRO A 1 89 ? 3.505 -12.316 6.411 1.00 95.00 89 PRO A CA 1
ATOM 695 C C . PRO A 1 89 ? 4.697 -12.470 5.464 1.00 95.00 89 PRO A C 1
ATOM 697 O O . PRO A 1 89 ? 4.715 -13.362 4.613 1.00 95.00 89 PRO A O 1
ATOM 700 N N . ILE A 1 90 ? 5.699 -11.613 5.636 1.00 92.00 90 ILE A N 1
ATOM 701 C CA . ILE A 1 90 ? 6.968 -11.649 4.916 1.00 92.00 90 ILE A CA 1
ATOM 702 C C . ILE A 1 90 ? 8.090 -11.720 5.950 1.00 92.00 90 ILE A C 1
ATOM 704 O O . ILE A 1 90 ? 8.129 -10.945 6.913 1.00 92.00 90 ILE A O 1
ATOM 708 N N . ARG A 1 91 ? 9.031 -12.641 5.743 1.00 87.12 91 ARG A N 1
ATOM 709 C CA . ARG A 1 91 ? 10.162 -12.818 6.651 1.00 87.12 91 ARG A CA 1
ATOM 710 C C . ARG A 1 91 ? 11.092 -11.613 6.594 1.00 87.12 91 ARG A C 1
ATOM 712 O O . ARG A 1 91 ? 11.772 -11.403 5.592 1.00 87.12 91 ARG A O 1
ATOM 719 N N . ASN A 1 92 ? 11.186 -10.866 7.692 1.00 77.31 92 ASN A N 1
ATOM 720 C CA . ASN A 1 92 ? 12.164 -9.791 7.806 1.00 77.31 92 ASN A CA 1
ATOM 721 C C . ASN A 1 92 ? 13.494 -10.354 8.327 1.00 77.31 92 ASN A C 1
ATOM 723 O O . ASN A 1 92 ? 13.677 -10.551 9.530 1.00 77.31 92 ASN A O 1
ATOM 727 N N . GLN A 1 93 ? 14.453 -10.575 7.425 1.00 70.62 93 GLN A N 1
ATOM 728 C CA . GLN A 1 93 ? 15.763 -11.120 7.800 1.00 70.62 93 GLN A CA 1
ATOM 729 C C . GLN A 1 93 ? 16.590 -10.189 8.701 1.00 70.62 93 GLN A C 1
ATOM 731 O O . GLN A 1 93 ? 17.496 -10.655 9.384 1.00 70.62 93 GLN A O 1
ATOM 736 N N . ARG A 1 94 ? 16.296 -8.881 8.737 1.00 67.19 94 ARG A N 1
ATOM 737 C CA . ARG A 1 94 ? 17.012 -7.912 9.585 1.00 67.19 94 ARG A CA 1
ATOM 738 C C . ARG A 1 94 ? 16.479 -7.848 11.015 1.00 67.19 94 ARG A C 1
ATOM 740 O O . ARG A 1 94 ? 17.225 -7.460 11.908 1.00 67.19 94 ARG A O 1
ATOM 747 N N . ARG A 1 95 ? 15.195 -8.151 11.227 1.00 65.94 95 ARG A N 1
ATOM 748 C CA . ARG A 1 95 ? 14.501 -7.935 12.514 1.00 65.94 95 ARG A CA 1
ATOM 749 C C . ARG A 1 95 ? 14.147 -9.221 13.264 1.00 65.94 95 ARG A C 1
ATOM 751 O O . ARG A 1 95 ? 13.521 -9.131 14.316 1.00 65.94 95 ARG A O 1
ATOM 758 N N . ASP A 1 96 ? 14.532 -10.379 12.726 1.00 65.50 96 ASP A N 1
ATOM 759 C CA . ASP A 1 96 ? 14.268 -11.720 13.279 1.00 65.50 96 ASP A CA 1
ATOM 760 C C . ASP A 1 96 ? 12.791 -11.963 13.660 1.00 65.50 96 ASP A C 1
ATOM 762 O O . ASP A 1 96 ? 12.457 -12.712 14.575 1.00 65.50 96 ASP A O 1
ATOM 766 N N . LYS A 1 97 ? 11.879 -11.265 12.972 1.00 77.19 97 LYS A N 1
ATOM 767 C CA . LYS A 1 97 ? 10.429 -11.345 13.160 1.00 77.19 97 LYS A CA 1
ATOM 768 C C . LYS A 1 97 ? 9.734 -11.123 11.832 1.00 77.19 97 LYS A C 1
ATOM 770 O O . LYS A 1 97 ? 10.073 -10.189 11.107 1.00 77.19 97 LYS A O 1
ATOM 775 N N . ASP A 1 98 ? 8.733 -11.941 11.546 1.00 85.00 98 ASP A N 1
ATOM 776 C CA . ASP A 1 98 ? 7.873 -11.726 10.389 1.00 85.00 98 ASP A CA 1
ATOM 777 C C . ASP A 1 98 ? 7.083 -10.425 10.566 1.00 85.00 98 ASP A C 1
ATOM 779 O O . ASP A 1 98 ? 6.548 -10.134 11.639 1.00 85.00 98 ASP A O 1
ATOM 783 N N . GLN A 1 99 ? 7.018 -9.635 9.499 1.00 91.50 99 GLN A N 1
ATOM 784 C CA . GLN A 1 99 ? 6.179 -8.443 9.419 1.00 91.50 99 GLN A CA 1
ATOM 785 C C . GLN A 1 99 ? 5.244 -8.587 8.227 1.00 91.50 99 GLN A C 1
ATOM 787 O O . GLN A 1 99 ? 5.564 -9.279 7.259 1.00 91.50 99 GLN A O 1
ATOM 792 N N . VAL A 1 100 ? 4.093 -7.922 8.263 1.00 95.50 100 VAL A N 1
ATOM 793 C CA . VAL A 1 100 ? 3.189 -7.970 7.112 1.00 95.50 100 VAL A CA 1
ATOM 794 C C . VAL A 1 100 ? 3.750 -7.179 5.931 1.00 95.50 100 VAL A C 1
ATOM 796 O O . VAL A 1 100 ? 4.574 -6.280 6.111 1.00 95.50 100 VAL A O 1
ATOM 799 N N . ALA A 1 101 ? 3.281 -7.477 4.722 1.00 96.94 101 ALA A N 1
ATOM 800 C CA . ALA A 1 101 ? 3.795 -6.890 3.490 1.00 96.94 101 ALA A CA 1
ATOM 801 C C . ALA A 1 101 ? 3.816 -5.355 3.518 1.00 96.94 101 ALA A C 1
ATOM 803 O O . ALA A 1 101 ? 4.833 -4.744 3.187 1.00 96.94 101 ALA A O 1
ATOM 804 N N . VAL A 1 102 ? 2.747 -4.716 4.004 1.00 97.44 102 VAL A N 1
ATOM 805 C CA . VAL A 1 102 ? 2.695 -3.246 4.091 1.00 97.44 102 VAL A CA 1
ATOM 806 C C . VAL A 1 102 ? 3.690 -2.638 5.083 1.00 97.44 102 VAL A C 1
ATOM 808 O O . VAL A 1 102 ? 4.085 -1.493 4.903 1.00 97.44 102 VAL A O 1
ATOM 811 N N . GLN A 1 103 ? 4.153 -3.381 6.093 1.00 95.19 103 GLN A N 1
ATOM 812 C CA . GLN A 1 103 ? 5.189 -2.905 7.022 1.00 95.19 103 GLN A CA 1
ATOM 813 C C . GLN A 1 103 ? 6.592 -2.907 6.401 1.00 95.19 103 GLN A C 1
ATOM 815 O O . GLN A 1 103 ? 7.495 -2.301 6.967 1.00 95.19 103 GLN A O 1
ATOM 820 N N . GLN A 1 104 ? 6.782 -3.588 5.265 1.00 93.06 104 GLN A N 1
ATOM 821 C CA . GLN A 1 104 ? 8.093 -3.765 4.632 1.00 93.06 104 GLN A CA 1
ATOM 822 C C . GLN A 1 104 ? 8.186 -3.193 3.218 1.00 93.06 104 GLN A C 1
ATOM 824 O O . GLN A 1 104 ? 9.288 -2.922 2.754 1.00 93.06 104 GLN A O 1
ATOM 829 N N . LEU A 1 105 ? 7.063 -3.043 2.512 1.00 95.44 105 LEU A N 1
ATOM 830 C CA . LEU A 1 105 ? 7.049 -2.745 1.076 1.00 95.44 105 LEU A CA 1
ATOM 831 C C . LEU A 1 105 ? 6.207 -1.511 0.713 1.00 95.44 105 LEU A C 1
ATOM 833 O O . LEU A 1 105 ? 6.271 -1.040 -0.422 1.00 95.44 105 LEU A O 1
ATOM 837 N N . LEU A 1 106 ? 5.416 -0.964 1.643 1.00 96.94 106 LEU A N 1
ATOM 838 C CA . LEU A 1 106 ? 4.539 0.168 1.345 1.00 96.94 106 LEU A CA 1
ATOM 839 C C . LEU A 1 106 ? 5.237 1.509 1.601 1.00 96.94 106 LEU A C 1
ATOM 841 O O . LEU A 1 106 ? 5.450 1.913 2.743 1.00 96.94 106 LEU A O 1
ATOM 845 N N . LEU A 1 107 ? 5.510 2.249 0.524 1.00 94.94 107 LEU A N 1
ATOM 846 C CA . LEU A 1 107 ? 5.971 3.642 0.564 1.00 94.94 107 LEU A CA 1
ATOM 847 C C . LEU A 1 107 ? 7.142 3.848 1.539 1.00 94.94 107 LEU A C 1
ATOM 849 O O . LEU A 1 107 ? 8.156 3.174 1.445 1.00 94.94 107 LEU A O 1
ATOM 853 N N . ASN A 1 108 ? 7.012 4.775 2.488 1.00 91.50 108 ASN A N 1
ATOM 854 C CA . ASN A 1 108 ? 8.072 5.118 3.433 1.00 91.50 108 ASN A CA 1
ATOM 855 C C . ASN A 1 108 ? 8.293 4.058 4.525 1.00 91.50 108 ASN A C 1
ATOM 857 O O . ASN A 1 108 ? 9.231 4.206 5.302 1.00 91.50 108 ASN A O 1
ATOM 861 N N . ALA A 1 109 ? 7.463 3.009 4.593 1.00 92.19 109 ALA A N 1
ATOM 862 C CA . ALA A 1 109 ? 7.765 1.826 5.398 1.00 92.19 109 ALA A CA 1
ATOM 863 C C . ALA A 1 109 ? 8.796 0.913 4.708 1.00 92.19 109 ALA A C 1
ATOM 865 O O . ALA A 1 109 ? 9.444 0.108 5.370 1.00 92.19 109 ALA A O 1
ATOM 866 N N . TRP A 1 110 ? 8.981 1.046 3.391 1.00 92.50 110 TRP A N 1
ATOM 867 C CA . TRP A 1 110 ? 9.981 0.287 2.653 1.00 92.50 110 TRP A CA 1
ATOM 868 C C . TRP A 1 110 ? 11.387 0.850 2.846 1.00 92.50 110 TRP A C 1
ATOM 870 O O . TRP A 1 110 ? 11.648 2.031 2.613 1.00 92.50 110 TRP A O 1
ATOM 880 N N . ASP A 1 111 ? 12.332 -0.028 3.184 1.00 86.69 111 ASP A N 1
ATOM 881 C CA . ASP A 1 111 ? 13.744 0.319 3.386 1.00 86.69 111 ASP A CA 1
ATOM 882 C C . ASP A 1 111 ? 14.386 0.989 2.149 1.00 86.69 111 ASP A C 1
ATOM 884 O O . ASP A 1 111 ? 15.327 1.774 2.288 1.00 86.69 111 ASP A O 1
ATOM 888 N N . GLY A 1 112 ? 13.870 0.735 0.938 1.00 85.38 112 GLY A N 1
ATOM 889 C CA . GLY A 1 112 ? 14.314 1.401 -0.297 1.00 85.38 112 GLY A CA 1
ATOM 890 C C . GLY A 1 112 ? 13.961 2.893 -0.389 1.00 85.38 112 GLY A C 1
ATOM 891 O O . GLY A 1 112 ? 14.443 3.584 -1.289 1.00 85.38 112 GLY A O 1
ATOM 892 N N . CYS A 1 113 ? 13.177 3.422 0.554 1.00 84.00 113 CYS A N 1
ATOM 893 C CA . CYS A 1 113 ? 12.977 4.859 0.754 1.00 84.00 113 CYS A CA 1
ATOM 894 C C . CYS A 1 113 ? 14.007 5.508 1.692 1.00 84.00 113 CYS A C 1
ATOM 896 O O . CYS A 1 113 ? 13.992 6.732 1.843 1.00 84.00 113 CYS A O 1
ATOM 898 N N . GLY A 1 114 ? 14.907 4.741 2.318 1.00 76.25 114 GLY A N 1
ATOM 899 C CA . GLY A 1 114 ? 15.901 5.272 3.253 1.00 76.25 114 GLY A CA 1
ATOM 900 C C . GLY A 1 114 ? 16.755 6.383 2.629 1.00 76.25 114 GLY A C 1
ATOM 901 O O . GLY A 1 114 ? 17.427 6.169 1.623 1.00 76.25 114 GLY A O 1
ATOM 902 N N . GLY A 1 115 ? 16.726 7.584 3.218 1.00 69.06 115 GLY A N 1
ATOM 903 C CA . GLY A 1 115 ? 17.428 8.761 2.682 1.00 69.06 115 GLY A CA 1
ATOM 904 C C . GLY A 1 115 ? 16.731 9.455 1.501 1.00 69.06 115 GLY A C 1
ATOM 905 O O . GLY A 1 115 ? 17.322 10.345 0.899 1.00 69.06 115 GLY A O 1
ATOM 906 N N . ASN A 1 116 ? 15.482 9.090 1.181 1.00 73.88 116 ASN A N 1
ATOM 907 C CA . ASN A 1 116 ? 14.653 9.664 0.111 1.00 73.88 116 ASN A CA 1
ATOM 908 C C . ASN A 1 116 ? 15.331 9.740 -1.278 1.00 73.88 116 ASN A C 1
ATOM 910 O O . ASN A 1 116 ? 15.261 10.789 -1.929 1.00 73.88 116 ASN A O 1
ATOM 914 N N . PRO A 1 117 ? 15.932 8.645 -1.789 1.00 79.81 117 PRO A N 1
ATOM 915 C CA . PRO A 1 117 ? 16.638 8.649 -3.079 1.00 79.81 117 PRO A CA 1
ATOM 916 C C . PRO A 1 117 ? 15.732 9.034 -4.261 1.00 79.81 117 PRO A C 1
ATOM 918 O O . PRO A 1 117 ? 16.205 9.511 -5.289 1.00 79.81 117 PRO A O 1
ATOM 921 N N . TRP A 1 118 ? 14.420 8.873 -4.091 1.00 86.44 118 TRP A N 1
ATOM 922 C CA . TRP A 1 118 ? 13.385 9.184 -5.071 1.00 86.44 118 TRP A CA 1
ATOM 923 C C . TRP A 1 118 ? 13.208 10.685 -5.344 1.00 86.44 118 TRP A C 1
ATOM 925 O O . TRP A 1 118 ? 12.728 11.037 -6.415 1.00 86.44 118 TRP A O 1
ATOM 935 N N . LYS A 1 119 ? 13.616 11.583 -4.430 1.00 83.88 119 LYS A N 1
ATOM 936 C CA . LYS A 1 119 ? 13.521 13.044 -4.654 1.00 83.88 119 LYS A CA 1
ATOM 937 C C . LYS A 1 119 ? 14.421 13.539 -5.785 1.00 83.88 119 LYS A C 1
ATOM 939 O O . LYS A 1 119 ? 14.120 14.551 -6.404 1.00 83.88 119 LYS A O 1
ATOM 944 N N . SER A 1 120 ? 15.532 12.847 -6.020 1.00 79.75 120 SER A N 1
ATOM 945 C CA . SER A 1 120 ? 16.531 13.199 -7.035 1.00 79.75 120 SER A CA 1
ATOM 946 C C . SER A 1 120 ? 16.478 12.264 -8.243 1.00 79.75 120 SER A C 1
ATOM 948 O O . SER A 1 120 ? 17.435 12.194 -9.009 1.00 79.75 120 SER A O 1
ATOM 950 N N . PHE A 1 121 ? 15.398 11.492 -8.387 1.00 80.88 121 PHE A N 1
ATOM 951 C CA . PHE A 1 121 ? 15.251 10.540 -9.476 1.00 80.88 121 PHE A CA 1
ATOM 952 C C . PHE A 1 121 ? 14.678 11.231 -10.717 1.00 80.88 121 PHE A C 1
ATOM 954 O O . PHE A 1 121 ? 13.591 11.806 -10.666 1.00 80.88 121 PHE A O 1
ATOM 961 N N . ASP A 1 122 ? 15.405 11.170 -11.835 1.00 73.88 122 ASP A N 1
ATOM 962 C CA . ASP A 1 122 ? 14.974 11.775 -13.099 1.00 73.88 122 ASP A CA 1
ATOM 963 C C . ASP A 1 122 ? 13.580 11.277 -13.510 1.00 73.88 122 ASP A C 1
ATOM 965 O O . ASP A 1 122 ? 13.322 10.072 -13.556 1.00 73.88 122 ASP A O 1
ATOM 969 N N . GLY A 1 123 ? 12.688 12.207 -13.856 1.00 72.50 123 GLY A N 1
ATOM 970 C CA . GLY A 1 123 ? 11.312 11.894 -14.255 1.00 72.50 123 GLY A CA 1
ATOM 971 C C . GLY A 1 123 ? 10.316 11.790 -13.097 1.00 72.50 123 GLY A C 1
ATOM 972 O O . GLY A 1 123 ? 9.139 11.545 -13.348 1.00 72.50 123 GLY A O 1
ATOM 973 N N . VAL A 1 124 ? 10.750 12.014 -11.852 1.00 78.50 124 VAL A N 1
ATOM 974 C CA . VAL A 1 124 ? 9.850 12.219 -10.710 1.00 78.50 124 VAL A CA 1
ATOM 975 C C . VAL A 1 124 ? 9.557 13.714 -10.562 1.00 78.50 124 VAL A C 1
ATOM 977 O O . VAL A 1 124 ? 10.497 14.504 -10.449 1.00 78.50 124 VAL A O 1
ATOM 980 N N . PRO A 1 125 ? 8.279 14.138 -10.546 1.00 77.56 125 PRO A N 1
ATOM 981 C CA . PRO A 1 125 ? 7.930 15.513 -10.214 1.00 77.56 125 PRO A CA 1
ATOM 982 C C . PRO A 1 125 ? 8.480 15.902 -8.839 1.00 77.56 125 PRO A C 1
ATOM 984 O O . PRO A 1 125 ? 8.440 15.101 -7.902 1.00 77.56 125 PRO A O 1
ATOM 987 N N . ALA A 1 126 ? 8.947 17.144 -8.688 1.00 83.62 126 ALA A N 1
ATOM 988 C CA . ALA A 1 126 ? 9.315 17.671 -7.378 1.00 83.62 126 ALA A CA 1
ATOM 989 C C . ALA A 1 126 ? 8.100 17.579 -6.439 1.00 83.62 126 ALA A C 1
ATOM 991 O O . ALA A 1 126 ? 7.101 18.271 -6.628 1.00 83.62 126 ALA A O 1
ATOM 992 N N . SER A 1 127 ? 8.169 16.670 -5.467 1.00 86.94 127 SER A N 1
ATOM 993 C CA . SER A 1 127 ? 7.018 16.272 -4.662 1.00 86.94 127 SER A CA 1
ATOM 994 C C . SER A 1 127 ? 7.449 15.845 -3.255 1.00 86.94 127 SER A C 1
ATOM 996 O O . SER A 1 127 ? 8.521 15.247 -3.097 1.00 86.94 127 SER A O 1
ATOM 998 N N . PRO A 1 128 ? 6.627 16.100 -2.218 1.00 87.25 128 PRO A N 1
ATOM 999 C CA . PRO A 1 128 ? 6.855 15.565 -0.875 1.00 87.25 128 PRO A CA 1
ATOM 1000 C C . PRO A 1 128 ? 6.702 14.034 -0.800 1.00 87.25 128 PRO A C 1
ATOM 1002 O O . PRO A 1 128 ? 7.160 13.423 0.164 1.00 87.25 128 PRO A O 1
ATOM 1005 N N . ILE A 1 129 ? 6.114 13.407 -1.825 1.00 91.00 129 ILE A N 1
ATOM 1006 C CA . ILE A 1 129 ? 5.815 11.965 -1.915 1.00 91.00 129 ILE A CA 1
ATOM 1007 C C . ILE A 1 129 ? 6.387 11.352 -3.210 1.00 91.00 129 ILE A C 1
ATOM 1009 O O . ILE A 1 129 ? 5.657 10.761 -4.009 1.00 91.00 129 ILE A O 1
ATOM 1013 N N . PRO A 1 130 ? 7.704 11.477 -3.444 1.00 92.44 130 PRO A N 1
ATOM 1014 C CA . PRO A 1 130 ? 8.317 11.183 -4.738 1.00 92.44 130 PRO A CA 1
ATOM 1015 C C . PRO A 1 130 ? 8.127 9.728 -5.189 1.00 92.44 130 PRO A C 1
ATOM 1017 O O . PRO A 1 130 ? 7.886 9.488 -6.366 1.00 92.44 130 PRO A O 1
ATOM 1020 N N . LEU A 1 131 ? 8.174 8.753 -4.269 1.00 93.19 131 LEU A N 1
ATOM 1021 C CA . LEU A 1 131 ? 7.947 7.347 -4.619 1.00 93.19 131 LEU A CA 1
ATOM 1022 C C . LEU A 1 131 ? 6.499 7.094 -5.066 1.00 93.19 131 LEU A C 1
ATOM 1024 O O . LEU A 1 131 ? 6.282 6.401 -6.051 1.00 93.19 131 LEU A O 1
ATOM 1028 N N . SER A 1 132 ? 5.514 7.658 -4.364 1.00 95.56 132 SER A N 1
ATOM 1029 C CA . SER A 1 132 ? 4.098 7.482 -4.714 1.00 95.56 132 SER A CA 1
ATOM 1030 C C . SER A 1 132 ? 3.776 8.137 -6.066 1.00 95.56 132 SER A C 1
ATOM 1032 O O . SER A 1 132 ? 3.097 7.539 -6.899 1.00 95.56 132 SER A O 1
ATOM 1034 N N . GLU A 1 133 ? 4.337 9.323 -6.340 1.00 94.25 133 GLU A N 1
ATOM 1035 C CA . GLU A 1 133 ? 4.257 9.965 -7.662 1.00 94.25 133 GLU A CA 1
ATOM 1036 C C . GLU A 1 133 ? 4.897 9.099 -8.752 1.00 94.25 133 GLU A C 1
ATOM 1038 O O . GLU A 1 133 ? 4.293 8.880 -9.800 1.00 94.25 133 GLU A O 1
ATOM 1043 N N . TYR A 1 134 ? 6.089 8.559 -8.489 1.00 94.38 134 TYR A N 1
ATOM 1044 C CA . TYR A 1 134 ? 6.793 7.703 -9.434 1.00 94.38 134 TYR A CA 1
ATOM 1045 C C . TYR A 1 134 ? 6.019 6.424 -9.761 1.00 94.38 134 TYR A C 1
ATOM 1047 O O . TYR A 1 134 ? 5.799 6.111 -10.931 1.00 94.38 134 TYR A O 1
ATOM 1055 N N . LEU A 1 135 ? 5.578 5.697 -8.730 1.00 95.94 135 LEU A N 1
ATOM 1056 C CA . LEU A 1 135 ? 4.802 4.470 -8.888 1.00 95.94 135 LEU A CA 1
ATOM 1057 C C . LEU A 1 135 ? 3.499 4.752 -9.631 1.00 95.94 135 LEU A C 1
ATOM 1059 O O . LEU A 1 135 ? 3.156 4.012 -10.545 1.00 95.94 135 LEU A O 1
ATOM 1063 N N . HIS A 1 136 ? 2.801 5.842 -9.308 1.00 96.88 136 HIS A N 1
ATOM 1064 C CA . HIS A 1 136 ? 1.582 6.215 -10.024 1.00 96.88 136 HIS A CA 1
ATOM 1065 C C . HIS A 1 136 ? 1.831 6.413 -11.519 1.00 96.88 136 HIS A C 1
ATOM 1067 O O . HIS A 1 136 ? 1.086 5.850 -12.315 1.00 96.88 136 HIS A O 1
ATOM 1073 N N . LEU A 1 137 ? 2.893 7.130 -11.906 1.00 95.19 137 LEU A N 1
ATOM 1074 C CA . LEU A 1 137 ? 3.257 7.305 -13.315 1.00 95.19 137 LEU A CA 1
ATOM 1075 C C . LEU A 1 137 ? 3.568 5.964 -13.989 1.00 95.19 137 LEU A C 1
ATOM 1077 O O . LEU A 1 137 ? 3.013 5.670 -15.043 1.00 95.19 137 LEU A O 1
ATOM 1081 N N . ARG A 1 138 ? 4.382 5.112 -13.355 1.00 95.31 138 ARG A N 1
ATOM 1082 C CA . ARG A 1 138 ? 4.756 3.801 -13.913 1.00 95.31 138 ARG A CA 1
ATOM 1083 C C . ARG A 1 138 ? 3.565 2.870 -14.082 1.00 95.31 138 ARG A C 1
ATOM 1085 O O . ARG A 1 138 ? 3.364 2.307 -15.153 1.00 95.31 138 ARG A O 1
ATOM 1092 N N . PHE A 1 139 ? 2.725 2.753 -13.060 1.00 97.88 139 PHE A N 1
ATOM 1093 C CA . PHE A 1 139 ? 1.509 1.954 -13.156 1.00 97.88 139 PHE A CA 1
ATOM 1094 C C . PHE A 1 139 ? 0.515 2.552 -14.150 1.00 97.88 139 PHE A C 1
ATOM 1096 O O . PHE A 1 139 ? -0.155 1.803 -14.853 1.00 97.88 139 PHE A O 1
ATOM 1103 N N . LYS A 1 140 ? 0.438 3.878 -14.279 1.00 96.75 140 LYS A N 1
ATOM 1104 C CA . LYS A 1 140 ? -0.389 4.500 -15.313 1.00 96.75 140 LYS A CA 1
ATOM 1105 C C . LYS A 1 140 ? 0.086 4.088 -16.706 1.00 96.75 140 LYS A C 1
ATOM 1107 O O . LYS A 1 140 ? -0.738 3.672 -17.513 1.00 96.75 140 LYS A O 1
ATOM 1112 N N . ASP A 1 141 ? 1.389 4.128 -16.968 1.00 95.88 141 ASP A N 1
ATOM 1113 C CA . ASP A 1 141 ? 1.954 3.707 -18.256 1.00 95.88 141 ASP A CA 1
ATOM 1114 C C . ASP A 1 141 ? 1.643 2.231 -18.560 1.00 95.88 141 ASP A C 1
ATOM 1116 O O . ASP A 1 141 ? 1.323 1.869 -19.694 1.00 95.88 141 ASP A O 1
ATOM 1120 N N . TRP A 1 142 ? 1.684 1.370 -17.541 1.00 97.62 142 TRP A N 1
ATOM 1121 C CA . TRP A 1 142 ? 1.489 -0.062 -17.733 1.00 97.62 142 TRP A CA 1
ATOM 1122 C C . TRP A 1 142 ? 0.026 -0.491 -17.813 1.00 97.62 142 TRP A C 1
ATOM 1124 O O . TRP A 1 142 ? -0.330 -1.266 -18.694 1.00 97.62 142 TRP A O 1
ATOM 1134 N N . ILE A 1 143 ? -0.839 -0.025 -16.917 1.00 97.25 143 ILE A N 1
ATOM 1135 C CA . ILE A 1 143 ? -2.174 -0.619 -16.729 1.00 97.25 143 ILE A CA 1
ATOM 1136 C C . ILE A 1 143 ? -3.332 0.356 -16.960 1.00 97.25 143 ILE A C 1
ATOM 1138 O O . ILE A 1 143 ? -4.478 -0.034 -16.770 1.00 97.25 143 ILE A O 1
ATOM 1142 N N . LEU A 1 144 ? -3.096 1.597 -17.415 1.00 96.88 144 LEU A N 1
ATOM 1143 C CA . LEU A 1 144 ? -4.187 2.548 -17.691 1.00 96.88 144 LEU A CA 1
ATOM 1144 C C . LEU A 1 144 ? -5.199 2.030 -18.722 1.00 96.88 144 LEU A C 1
ATOM 1146 O O . LEU A 1 144 ? -6.379 2.337 -18.590 1.00 96.88 144 LEU A O 1
ATOM 1150 N N . GLY A 1 145 ? -4.762 1.245 -19.713 1.00 96.75 145 GLY A N 1
ATOM 1151 C CA . GLY A 1 145 ? -5.648 0.664 -20.734 1.00 96.75 145 GLY A CA 1
ATOM 1152 C C . GLY A 1 145 ? -6.744 -0.248 -20.170 1.00 96.75 145 GLY A C 1
ATOM 1153 O O . GLY A 1 145 ? -7.756 -0.464 -20.825 1.00 96.75 145 GLY A O 1
ATOM 1154 N N . GLU A 1 146 ? -6.575 -0.718 -18.934 1.00 96.38 146 GLU A N 1
ATOM 1155 C CA . GLU A 1 146 ? -7.539 -1.554 -18.218 1.00 96.38 146 GLU A CA 1
ATOM 1156 C C . GLU A 1 146 ? -8.597 -0.727 -17.468 1.00 96.38 146 GLU A C 1
ATOM 1158 O O . GLU A 1 146 ? -9.539 -1.281 -16.903 1.00 96.38 146 GLU A O 1
ATOM 1163 N N . PHE A 1 147 ? -8.457 0.603 -17.433 1.00 97.44 147 PHE A N 1
ATOM 1164 C CA . PHE A 1 147 ? -9.373 1.510 -16.748 1.00 97.44 147 PHE A CA 1
ATOM 1165 C C . PHE A 1 147 ? -10.170 2.359 -17.746 1.00 97.44 147 PHE A C 1
ATOM 1167 O O . PHE A 1 147 ? -9.612 2.845 -18.729 1.00 97.44 147 PHE A O 1
ATOM 1174 N N . PRO A 1 148 ? -11.446 2.674 -17.455 1.00 96.62 148 PRO A N 1
ATOM 1175 C CA . PRO A 1 148 ? -12.242 3.553 -18.314 1.00 96.62 148 PRO A CA 1
ATOM 1176 C C . PRO A 1 148 ? -11.696 4.983 -18.427 1.00 96.62 148 PRO A C 1
ATOM 1178 O O . PRO A 1 148 ? -12.009 5.700 -19.376 1.00 96.62 148 PRO A O 1
ATOM 1181 N N . SER A 1 149 ? -10.926 5.446 -17.436 1.00 97.25 149 SER A N 1
ATOM 1182 C CA . SER A 1 149 ? -10.286 6.760 -17.475 1.00 97.25 149 SER A CA 1
ATOM 1183 C C . SER A 1 149 ? -9.098 6.861 -16.521 1.00 97.25 149 SER A C 1
ATOM 1185 O O . SER A 1 149 ? -8.994 6.130 -15.533 1.00 97.25 149 SER A O 1
ATOM 1187 N N . SER A 1 150 ? -8.241 7.863 -16.752 1.00 96.69 150 SER A N 1
ATOM 1188 C CA . SER A 1 150 ? -7.132 8.169 -15.841 1.00 96.69 150 SER A CA 1
ATOM 1189 C C . SER A 1 150 ? -7.597 8.531 -14.429 1.00 96.69 150 SER A C 1
ATOM 1191 O O . SER A 1 150 ? -6.846 8.286 -13.490 1.00 96.69 150 SER A O 1
ATOM 1193 N N . ARG A 1 151 ? -8.793 9.112 -14.258 1.00 95.31 151 ARG A N 1
ATOM 1194 C CA . ARG A 1 151 ? -9.333 9.442 -12.929 1.00 95.31 151 ARG A CA 1
ATOM 1195 C C . ARG A 1 151 ? -9.680 8.173 -12.154 1.00 95.31 151 ARG A C 1
ATOM 1197 O O . ARG A 1 151 ? -9.348 8.075 -10.978 1.00 95.31 151 ARG A O 1
ATOM 1204 N N . GLN A 1 152 ? -10.284 7.184 -12.818 1.00 96.19 152 GLN A N 1
ATOM 1205 C CA . GLN A 1 152 ? -10.613 5.902 -12.185 1.00 96.19 152 GLN A CA 1
ATOM 1206 C C . GLN A 1 152 ? -9.355 5.116 -11.798 1.00 96.19 152 GLN A C 1
ATOM 1208 O O . GLN A 1 152 ? -9.298 4.588 -10.690 1.00 96.19 152 GLN A O 1
ATOM 1213 N N . PHE A 1 153 ? -8.324 5.122 -12.651 1.00 97.75 153 PHE A N 1
ATOM 1214 C CA . PHE A 1 153 ? -7.011 4.576 -12.297 1.00 97.75 153 PHE A CA 1
ATOM 1215 C C . PHE A 1 153 ? -6.432 5.256 -11.045 1.00 97.75 153 PHE A C 1
ATOM 1217 O O . PHE A 1 153 ? -6.092 4.577 -10.078 1.00 97.75 153 PHE A O 1
ATOM 1224 N N . THR A 1 154 ? -6.366 6.595 -11.030 1.00 97.12 154 THR A N 1
ATOM 1225 C CA . THR A 1 154 ? -5.828 7.350 -9.885 1.00 97.12 154 THR A CA 1
ATOM 1226 C C . THR A 1 154 ? -6.586 7.036 -8.598 1.00 97.12 154 THR A C 1
ATOM 1228 O O . THR A 1 154 ? -5.956 6.793 -7.569 1.00 97.12 154 THR A O 1
ATOM 1231 N N . ARG A 1 155 ? -7.921 6.959 -8.659 1.00 97.00 155 ARG A N 1
ATOM 1232 C CA . ARG A 1 155 ? -8.753 6.608 -7.503 1.00 97.00 155 ARG A CA 1
ATOM 1233 C C . ARG A 1 155 ? -8.453 5.201 -6.990 1.00 97.00 155 ARG A C 1
ATOM 1235 O O . ARG A 1 155 ? -8.324 5.024 -5.780 1.00 97.00 155 ARG A O 1
ATOM 1242 N N . ALA A 1 156 ? -8.314 4.210 -7.874 1.00 98.06 156 ALA A N 1
ATOM 1243 C CA . ALA A 1 156 ? -7.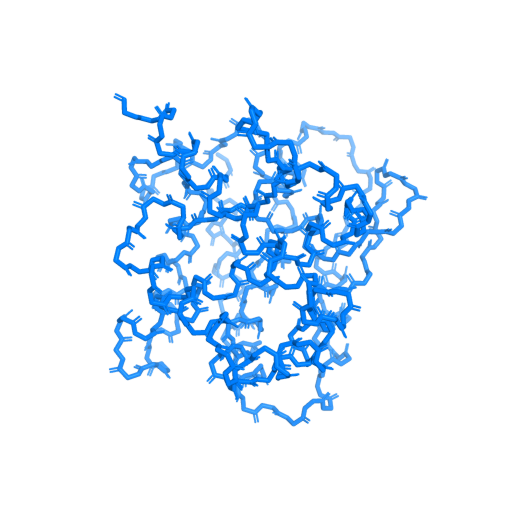965 2.843 -7.481 1.00 98.06 156 ALA A CA 1
ATOM 1244 C C . ALA A 1 156 ? -6.569 2.776 -6.838 1.00 98.06 156 ALA A C 1
ATOM 1246 O O . ALA A 1 156 ? -6.405 2.173 -5.780 1.00 98.06 156 ALA A O 1
ATOM 1247 N N . PHE A 1 157 ? -5.589 3.466 -7.425 1.00 98.50 157 PHE A N 1
ATOM 1248 C CA . PHE A 1 157 ? -4.229 3.565 -6.894 1.00 98.50 157 PHE A CA 1
ATOM 1249 C C . PHE A 1 157 ? -4.200 4.180 -5.483 1.00 98.50 157 PHE A C 1
ATOM 1251 O O . PHE A 1 157 ? -3.635 3.604 -4.557 1.00 98.50 157 PHE A O 1
ATOM 1258 N N . GLN A 1 158 ? -4.865 5.319 -5.284 1.00 98.00 158 GLN A N 1
ATOM 1259 C CA . GLN A 1 158 ? -4.923 5.988 -3.980 1.00 98.00 158 GLN A CA 1
ATOM 1260 C C . GLN A 1 158 ? -5.735 5.204 -2.946 1.00 98.00 158 GLN A C 1
ATOM 1262 O O . GLN A 1 158 ? -5.394 5.209 -1.763 1.00 98.00 158 GLN A O 1
ATOM 1267 N N . THR A 1 159 ? -6.800 4.522 -3.373 1.00 98.31 159 THR A N 1
ATOM 1268 C CA . THR A 1 159 ? -7.583 3.637 -2.498 1.00 98.31 159 THR A CA 1
ATOM 1269 C C . THR A 1 159 ? -6.718 2.477 -2.010 1.00 98.31 159 THR A C 1
ATOM 1271 O O . THR A 1 159 ? -6.726 2.183 -0.818 1.00 98.31 159 THR A O 1
ATOM 1274 N N . PHE A 1 160 ? -5.915 1.873 -2.895 1.00 98.75 160 PHE A N 1
ATOM 1275 C CA . PHE A 1 160 ? -4.941 0.846 -2.523 1.00 98.75 160 PHE A CA 1
ATOM 1276 C C . PHE A 1 160 ? -3.953 1.360 -1.466 1.00 98.75 160 PHE A C 1
ATOM 1278 O O . PHE A 1 160 ? -3.813 0.735 -0.416 1.00 98.75 160 PHE A O 1
ATOM 1285 N N . GLU A 1 161 ? -3.317 2.514 -1.695 1.00 98.50 161 GLU A N 1
ATOM 1286 C CA . GLU A 1 161 ? -2.364 3.082 -0.729 1.00 98.50 161 GLU A CA 1
ATOM 1287 C C . GLU A 1 161 ? -3.030 3.398 0.616 1.00 98.50 161 GLU A C 1
ATOM 1289 O O . GLU A 1 161 ? -2.465 3.102 1.666 1.00 98.50 161 GLU A O 1
ATOM 1294 N N . THR A 1 162 ? -4.246 3.952 0.595 1.00 98.25 162 THR A N 1
ATOM 1295 C CA . THR A 1 162 ? -4.993 4.325 1.808 1.00 98.25 162 THR A CA 1
ATOM 1296 C C . THR A 1 162 ? -5.354 3.093 2.638 1.00 98.25 162 THR A C 1
ATOM 1298 O O . THR A 1 162 ? -5.105 3.061 3.842 1.00 98.25 162 THR A O 1
ATOM 1301 N N . LEU A 1 163 ? -5.886 2.046 2.002 1.00 98.56 163 LEU A N 1
ATOM 1302 C CA . LEU A 1 163 ? -6.207 0.788 2.678 1.00 98.56 163 LEU A CA 1
ATOM 1303 C C . LEU A 1 163 ? -4.937 0.072 3.168 1.00 98.56 163 LEU A C 1
ATOM 1305 O O . LEU A 1 163 ? -4.929 -0.491 4.262 1.00 98.56 163 LEU A O 1
ATOM 1309 N N . GLY A 1 164 ? -3.837 0.156 2.414 1.00 98.56 164 GLY A N 1
ATOM 1310 C CA . GLY A 1 164 ? -2.521 -0.311 2.849 1.00 98.56 164 GLY A CA 1
ATOM 1311 C C . GLY A 1 164 ? -2.022 0.402 4.108 1.00 98.56 164 GLY A C 1
ATOM 1312 O O . GLY A 1 164 ? -1.564 -0.251 5.047 1.00 98.56 164 GLY A O 1
ATOM 1313 N N . ALA A 1 165 ? -2.172 1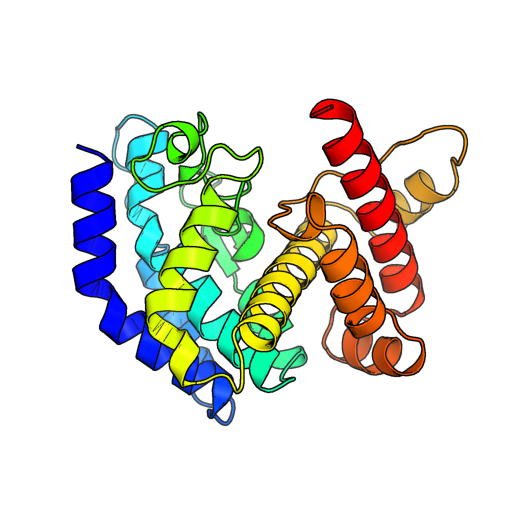.725 4.164 1.00 98.00 165 ALA A N 1
ATOM 1314 C CA . ALA A 1 165 ? -1.812 2.535 5.323 1.00 98.00 165 ALA A CA 1
ATOM 1315 C C . ALA A 1 165 ? -2.666 2.192 6.557 1.00 98.00 165 ALA A C 1
ATOM 1317 O O . ALA A 1 165 ? -2.148 2.141 7.673 1.00 98.00 165 ALA A O 1
ATOM 1318 N N . MET A 1 166 ? -3.951 1.876 6.365 1.00 97.88 166 MET A N 1
ATOM 1319 C CA . MET A 1 166 ? -4.831 1.405 7.441 1.00 97.88 166 MET A CA 1
ATOM 1320 C C . MET A 1 166 ? -4.396 0.044 7.990 1.00 97.88 166 MET A C 1
ATOM 1322 O O . MET A 1 166 ? -4.363 -0.135 9.207 1.00 97.88 166 MET A O 1
ATOM 1326 N N . VAL A 1 167 ? -4.021 -0.907 7.124 1.00 98.38 167 VAL A N 1
ATOM 1327 C CA . VAL A 1 167 ? -3.474 -2.204 7.564 1.00 98.38 167 VAL A CA 1
ATOM 1328 C C . VAL A 1 167 ? -2.153 -2.006 8.302 1.00 98.38 167 VAL A C 1
ATOM 1330 O O . VAL A 1 167 ? -1.941 -2.634 9.336 1.00 98.38 167 VAL A O 1
ATOM 1333 N N . TYR A 1 168 ? -1.291 -1.104 7.827 1.00 97.94 168 TYR A N 1
ATOM 1334 C CA . TYR A 1 168 ? -0.064 -0.740 8.532 1.00 97.94 168 TYR A CA 1
ATOM 1335 C C . TYR A 1 168 ? -0.373 -0.216 9.942 1.00 97.94 168 TYR A C 1
ATOM 1337 O O . TYR A 1 168 ? 0.129 -0.755 10.928 1.00 97.94 168 TYR A O 1
ATOM 1345 N N . LEU A 1 169 ? -1.253 0.785 10.053 1.00 96.94 169 LEU A N 1
ATOM 1346 C CA . LEU A 1 169 ? -1.635 1.377 11.335 1.00 96.94 169 LEU A CA 1
ATOM 1347 C C . LEU A 1 169 ? -2.218 0.324 12.288 1.00 96.94 169 LEU A C 1
ATOM 1349 O O . LEU A 1 169 ? -1.858 0.296 13.462 1.00 96.94 169 LEU A O 1
ATOM 1353 N N . ALA A 1 170 ? -3.063 -0.573 11.773 1.00 96.44 170 ALA A N 1
ATOM 1354 C CA . ALA A 1 170 ? -3.666 -1.654 12.547 1.00 96.44 170 ALA A CA 1
ATOM 1355 C C . ALA A 1 170 ? -2.640 -2.656 13.115 1.00 96.44 170 ALA A C 1
ATOM 1357 O O . ALA A 1 170 ? -2.923 -3.382 14.068 1.00 96.44 170 ALA A O 1
ATOM 1358 N N . ARG A 1 171 ? -1.445 -2.738 12.521 1.00 95.00 171 ARG A N 1
ATOM 1359 C CA . ARG A 1 171 ? -0.352 -3.586 13.016 1.00 95.00 171 ARG A CA 1
ATOM 1360 C C . ARG A 1 171 ? 0.537 -2.879 14.030 1.00 95.00 171 ARG A C 1
ATOM 1362 O O . ARG A 1 171 ? 1.072 -3.549 14.908 1.00 95.00 171 ARG A O 1
ATOM 1369 N N . GLU A 1 172 ? 0.667 -1.562 13.928 1.00 93.69 172 GLU A N 1
ATOM 1370 C CA . GLU A 1 172 ? 1.523 -0.766 14.812 1.00 93.69 172 GLU A CA 1
ATOM 1371 C C . GLU A 1 172 ? 0.806 -0.276 16.078 1.00 93.69 172 GLU A C 1
ATOM 1373 O O . GLU A 1 172 ? 1.424 -0.165 17.136 1.00 93.69 172 GLU A O 1
ATOM 1378 N N . VAL A 1 173 ? -0.493 0.031 15.998 1.00 93.75 173 VAL A N 1
ATOM 1379 C CA . VAL A 1 173 ? -1.190 0.790 17.047 1.00 93.75 173 VAL A CA 1
ATOM 1380 C C . VAL A 1 173 ? -2.480 0.115 17.456 1.00 93.75 173 VAL A C 1
ATOM 1382 O O . VAL A 1 173 ? -3.484 0.248 16.766 1.00 93.75 173 VAL A O 1
ATOM 1385 N N . LYS A 1 174 ? -2.483 -0.523 18.630 1.00 92.81 174 LYS A N 1
ATOM 1386 C CA . LYS A 1 174 ? -3.668 -1.183 19.194 1.00 92.81 174 LYS A CA 1
ATOM 1387 C C . LYS A 1 174 ? -4.902 -0.258 19.236 1.00 92.81 174 LYS A C 1
ATOM 1389 O O . LYS A 1 174 ? -4.747 0.945 19.462 1.00 92.81 174 LYS A O 1
ATOM 1394 N N . PRO A 1 175 ? -6.122 -0.805 19.098 1.00 90.12 175 PRO A N 1
ATOM 1395 C CA . PRO A 1 175 ? -7.350 -0.010 19.046 1.00 90.12 175 PRO A CA 1
ATOM 1396 C C . PRO A 1 175 ? -7.544 0.937 20.238 1.00 90.12 175 PRO A C 1
ATOM 1398 O O . PRO A 1 175 ? -8.037 2.048 20.070 1.00 90.12 175 PRO A O 1
ATOM 1401 N N . GLU A 1 176 ? -7.146 0.515 21.439 1.00 91.62 176 GLU A N 1
ATOM 1402 C CA . GLU A 1 176 ? -7.321 1.282 22.677 1.00 91.62 176 GLU A CA 1
ATOM 1403 C C . GLU A 1 176 ? -6.413 2.519 22.709 1.00 91.62 176 GLU A C 1
ATOM 1405 O O . GLU A 1 176 ? -6.817 3.592 23.162 1.00 91.62 176 GLU A O 1
ATOM 1410 N N . LEU A 1 177 ? -5.191 2.376 22.184 1.00 89.62 177 LEU A N 1
ATOM 1411 C CA . LEU A 1 177 ? -4.244 3.481 22.037 1.00 89.62 177 LEU A CA 1
ATOM 1412 C C . LEU A 1 177 ? -4.724 4.460 20.971 1.00 89.62 177 LEU A C 1
ATOM 1414 O O . LEU A 1 177 ? -4.734 5.661 21.221 1.00 89.62 177 LEU A O 1
ATOM 1418 N N . LEU A 1 178 ? -5.205 3.940 19.836 1.00 88.94 178 LEU A N 1
ATOM 1419 C CA . LEU A 1 178 ? -5.779 4.770 18.783 1.00 88.94 178 LEU A CA 1
ATOM 1420 C C . LEU A 1 178 ? -6.943 5.611 19.326 1.00 88.94 178 LEU A C 1
ATOM 1422 O O . LEU A 1 178 ? -6.982 6.812 19.093 1.00 88.94 178 LEU A O 1
ATOM 1426 N N . LYS A 1 179 ? -7.850 5.006 20.105 1.00 89.81 179 LYS A N 1
ATOM 1427 C CA . LYS A 1 179 ? -8.967 5.718 20.743 1.00 89.81 179 LYS A CA 1
ATOM 1428 C C . LYS A 1 179 ? -8.488 6.814 21.696 1.00 89.81 179 LYS A C 1
ATOM 1430 O O . LYS A 1 179 ? -8.928 7.951 21.580 1.00 89.81 179 LYS A O 1
ATOM 1435 N N . THR A 1 180 ? -7.528 6.493 22.563 1.00 88.25 180 THR A N 1
ATOM 1436 C CA . THR A 1 180 ? -6.977 7.444 23.543 1.00 88.25 180 THR A CA 1
ATOM 1437 C C . THR A 1 180 ? -6.368 8.673 22.861 1.00 88.25 180 THR A C 1
ATOM 1439 O O . THR A 1 180 ? -6.595 9.796 23.301 1.00 88.25 180 THR A O 1
ATOM 1442 N N . SER A 1 181 ? -5.635 8.484 21.760 1.00 84.94 181 SER A N 1
ATOM 1443 C CA . SER A 1 181 ? -5.076 9.598 20.984 1.00 84.94 181 SER A CA 1
ATOM 1444 C C . SER A 1 181 ? -6.146 10.435 20.276 1.00 84.94 181 SER A C 1
ATOM 1446 O O . SER A 1 181 ? -5.937 11.625 20.047 1.00 84.94 181 SER A O 1
ATOM 1448 N N . MET A 1 182 ? -7.293 9.847 19.924 1.00 85.25 182 MET A N 1
ATOM 1449 C CA . MET A 1 182 ? -8.389 10.590 19.292 1.00 85.25 182 MET A CA 1
ATOM 1450 C C . MET A 1 182 ? -9.223 11.389 20.303 1.00 85.25 182 MET A C 1
ATOM 1452 O O . MET A 1 182 ? -9.670 12.482 19.952 1.00 85.25 182 MET A O 1
ATOM 1456 N N . ASP A 1 183 ? -9.376 10.893 21.536 1.00 83.94 183 ASP A N 1
ATOM 1457 C CA . ASP A 1 183 ? -10.147 11.542 22.608 1.00 83.94 183 ASP A CA 1
ATOM 1458 C C . ASP A 1 183 ? -9.478 12.828 23.141 1.00 83.94 183 ASP A C 1
ATOM 1460 O O . ASP A 1 183 ? -10.162 13.748 23.596 1.00 83.94 183 ASP A O 1
ATOM 1464 N N . ASP A 1 184 ? -8.149 12.945 23.048 1.00 77.31 184 ASP A N 1
ATOM 1465 C CA . ASP A 1 184 ? -7.411 14.153 23.441 1.00 77.31 184 ASP A CA 1
ATOM 1466 C C . ASP A 1 184 ? -7.415 15.203 22.314 1.00 77.31 184 ASP A C 1
ATOM 1468 O O . ASP A 1 184 ? -6.413 15.447 21.645 1.00 77.31 184 ASP A O 1
ATOM 1472 N N . ALA A 1 185 ? -8.570 15.839 22.091 1.00 62.38 185 ALA A N 1
ATOM 1473 C CA . ALA A 1 185 ? -8.758 16.858 21.049 1.00 62.38 185 ALA A CA 1
ATOM 1474 C C . ALA A 1 185 ? -7.842 18.093 21.199 1.00 62.38 185 ALA A C 1
ATOM 1476 O O . ALA A 1 185 ? -7.700 18.870 20.256 1.00 62.38 185 ALA A O 1
ATOM 1477 N N . ALA A 1 186 ? -7.224 18.290 22.370 1.00 63.28 186 ALA A N 1
ATOM 1478 C CA . ALA A 1 186 ? -6.261 19.365 22.600 1.00 63.28 186 ALA A CA 1
ATOM 1479 C C . ALA A 1 186 ? -4.889 19.070 21.972 1.00 63.28 186 ALA A C 1
ATOM 1481 O O . ALA A 1 186 ? -4.091 19.991 21.776 1.00 63.28 186 ALA A O 1
ATOM 1482 N N . LYS A 1 187 ? -4.608 17.806 21.641 1.00 67.19 187 LYS A N 1
ATOM 1483 C CA . LYS A 1 187 ? -3.396 17.391 20.946 1.00 67.19 187 LYS A CA 1
ATOM 1484 C C . LYS A 1 187 ? -3.751 17.064 19.501 1.00 67.19 187 LYS A C 1
ATOM 1486 O O . LYS A 1 187 ? -4.477 16.114 19.228 1.00 67.19 187 LYS A O 1
ATOM 1491 N N . ASP A 1 188 ? -3.174 17.806 18.557 1.00 70.62 188 ASP A N 1
ATOM 1492 C CA . ASP A 1 188 ? -3.153 17.457 17.123 1.00 70.62 188 ASP A CA 1
ATOM 1493 C C . ASP A 1 188 ? -2.233 16.238 16.866 1.00 70.62 188 ASP A C 1
ATOM 1495 O O . ASP A 1 188 ? -1.365 16.215 15.992 1.00 70.62 188 ASP A O 1
ATOM 1499 N N . GLU A 1 189 ? -2.344 15.228 17.731 1.00 82.50 189 GLU A N 1
ATOM 1500 C CA . GLU A 1 189 ? -1.546 14.021 17.708 1.00 82.50 189 GLU A CA 1
ATOM 1501 C C . GLU A 1 189 ? -2.212 13.006 16.780 1.00 82.50 189 GLU A C 1
ATOM 1503 O O . GLU A 1 189 ? -3.421 12.755 16.819 1.00 82.50 189 GLU A O 1
ATOM 1508 N N . CYS A 1 190 ? -1.392 12.434 15.907 1.00 89.81 190 CYS A N 1
ATOM 1509 C CA . CYS A 1 190 ? -1.770 11.367 15.002 1.00 89.81 190 CYS A CA 1
ATOM 1510 C C . CYS A 1 190 ? -0.649 10.333 14.975 1.00 89.81 190 CYS A C 1
ATOM 1512 O O . CYS A 1 190 ? 0.540 10.674 14.985 1.00 89.81 190 CYS A O 1
ATOM 1514 N N . HIS A 1 191 ? -1.020 9.067 14.867 1.00 93.19 191 HIS A N 1
ATOM 1515 C CA . HIS A 1 191 ? -0.066 8.001 14.640 1.00 93.19 191 HIS A CA 1
ATOM 1516 C C . HIS A 1 191 ? 0.432 8.034 13.200 1.00 93.19 191 HIS A C 1
ATOM 1518 O O . HIS A 1 191 ? -0.341 8.211 12.252 1.00 93.19 191 HIS A O 1
ATOM 1524 N N . TRP A 1 192 ? 1.742 7.856 13.051 1.00 94.00 192 TRP A N 1
ATOM 1525 C CA . TRP A 1 192 ? 2.389 7.796 11.751 1.00 94.00 192 TRP A CA 1
ATOM 1526 C C . TRP A 1 192 ? 1.948 6.556 10.968 1.00 94.00 192 TRP A C 1
ATOM 1528 O O . TRP A 1 192 ? 1.807 5.471 11.531 1.00 94.00 192 TRP A O 1
ATOM 1538 N N . MET A 1 193 ? 1.792 6.714 9.656 1.00 94.75 193 MET A N 1
ATOM 1539 C CA . MET A 1 193 ? 1.575 5.614 8.721 1.00 94.75 193 MET A CA 1
ATOM 1540 C C . MET A 1 193 ? 2.130 5.981 7.330 1.00 94.75 193 MET A C 1
ATOM 1542 O O . MET A 1 193 ? 2.266 7.171 7.021 1.00 94.75 193 MET A O 1
ATOM 1546 N N . PRO A 1 194 ? 2.454 4.996 6.474 1.00 94.88 194 PRO A N 1
ATOM 1547 C CA . PRO A 1 194 ? 2.929 5.253 5.120 1.00 94.88 194 PRO A CA 1
ATOM 1548 C C . PRO A 1 194 ? 1.792 5.794 4.244 1.00 94.88 194 PRO A C 1
ATOM 1550 O O . PRO A 1 194 ? 0.900 5.051 3.853 1.00 94.88 194 PRO A O 1
ATOM 1553 N N . MET A 1 195 ? 1.840 7.083 3.908 1.00 92.69 195 MET A N 1
ATOM 1554 C CA . MET A 1 195 ? 0.826 7.740 3.079 1.00 92.69 195 MET A CA 1
ATOM 1555 C C . MET A 1 195 ? 1.400 8.253 1.757 1.00 92.69 195 MET A C 1
ATOM 1557 O O . MET A 1 195 ? 2.510 8.787 1.725 1.00 92.69 195 MET A O 1
ATOM 1561 N N . GLY A 1 196 ? 0.622 8.121 0.681 1.00 93.12 196 GLY A N 1
ATOM 1562 C CA . GLY A 1 196 ? 0.998 8.532 -0.674 1.00 93.12 196 GLY A CA 1
ATOM 1563 C C . GLY A 1 196 ? 0.221 9.749 -1.179 1.00 93.12 196 GLY A C 1
ATOM 1564 O O . GLY A 1 196 ? -0.002 10.710 -0.436 1.00 93.12 196 GLY A O 1
ATOM 1565 N N . ARG A 1 197 ? -0.199 9.710 -2.451 1.00 92.81 197 ARG A N 1
ATOM 1566 C CA . ARG A 1 197 ? -0.827 10.832 -3.197 1.00 92.81 197 ARG A CA 1
ATOM 1567 C C . ARG A 1 197 ? -1.988 11.501 -2.484 1.00 92.81 197 ARG A C 1
ATOM 1569 O O . ARG A 1 197 ? -2.099 12.728 -2.509 1.00 92.81 197 ARG A O 1
ATOM 1576 N N . VAL A 1 198 ? -2.811 10.706 -1.808 1.00 92.81 198 VAL A N 1
ATOM 1577 C CA . VAL A 1 198 ? -4.001 11.179 -1.090 1.00 92.81 198 VAL A CA 1
ATOM 1578 C C . VAL A 1 198 ? -3.670 12.265 -0.049 1.00 92.81 198 VAL A C 1
ATOM 1580 O O . VAL A 1 198 ? -4.474 13.157 0.214 1.00 92.81 198 VAL A O 1
ATOM 1583 N N . SER A 1 199 ? -2.444 12.281 0.487 1.00 91.62 199 SER A N 1
ATOM 1584 C CA . SER A 1 199 ? -2.019 13.287 1.466 1.00 91.62 199 SER A CA 1
ATOM 1585 C C . SER A 1 199 ? -1.934 14.702 0.914 1.00 91.62 199 SER A C 1
ATOM 1587 O O . SER A 1 199 ? -2.119 15.657 1.662 1.00 91.62 199 SER A O 1
ATOM 1589 N N . TYR A 1 200 ? -1.700 14.872 -0.385 1.00 89.12 200 TYR A N 1
ATOM 1590 C CA . TYR A 1 200 ? -1.436 16.186 -0.983 1.00 89.12 200 TYR A CA 1
ATOM 1591 C C . TYR A 1 200 ? -2.459 16.586 -2.057 1.00 89.12 200 TYR A C 1
ATOM 1593 O O . TYR A 1 200 ? -2.413 17.710 -2.546 1.00 89.12 200 TYR A O 1
ATOM 1601 N N . GLN A 1 201 ? -3.412 15.705 -2.375 1.00 87.62 201 GLN A N 1
ATOM 1602 C CA . GLN A 1 201 ? -4.453 15.895 -3.391 1.00 87.62 201 GLN A CA 1
ATOM 1603 C C . GLN A 1 201 ? -5.829 15.986 -2.722 1.00 87.62 201 GLN A C 1
ATOM 1605 O O . GLN A 1 201 ? -6.384 14.983 -2.285 1.00 87.62 201 GLN A O 1
ATOM 1610 N N . GLU A 1 202 ? -6.336 17.207 -2.522 1.00 85.06 202 GLU A N 1
ATOM 1611 C CA . GLU A 1 202 ? -7.507 17.446 -1.668 1.00 85.06 202 GLU A CA 1
ATOM 1612 C C . GLU A 1 202 ? -8.821 16.927 -2.249 1.00 85.06 202 GLU A C 1
ATOM 1614 O O . GLU A 1 202 ? -9.603 16.324 -1.511 1.00 85.06 202 GLU A O 1
ATOM 1619 N N . GLU A 1 203 ? -9.062 17.144 -3.539 1.00 86.06 203 GLU A N 1
ATOM 1620 C CA . GLU A 1 203 ? -10.280 16.684 -4.207 1.00 86.06 203 GLU A CA 1
ATOM 1621 C C . GLU A 1 203 ? -10.326 15.152 -4.237 1.00 86.06 203 GLU A C 1
ATOM 1623 O O . GLU A 1 203 ? -11.287 14.536 -3.773 1.00 86.06 203 GLU A O 1
ATOM 1628 N N . GLU A 1 204 ? -9.226 14.533 -4.652 1.00 86.12 204 GLU A N 1
ATOM 1629 C CA . GLU A 1 204 ? -9.085 13.087 -4.723 1.00 86.12 204 GLU A CA 1
ATOM 1630 C C . GLU A 1 204 ? -9.146 12.430 -3.336 1.00 86.12 204 GLU A C 1
ATOM 1632 O O . GLU A 1 204 ? -9.755 11.370 -3.176 1.00 86.12 204 GLU A O 1
ATOM 1637 N N . ALA A 1 205 ? -8.590 13.072 -2.302 1.00 88.00 205 ALA A N 1
ATOM 1638 C CA . ALA A 1 205 ? -8.707 12.594 -0.926 1.00 88.00 205 ALA A CA 1
ATOM 1639 C C . ALA A 1 205 ? -10.155 12.522 -0.457 1.00 88.00 205 ALA A C 1
ATOM 1641 O O . ALA A 1 205 ? -10.540 11.533 0.169 1.00 88.00 205 ALA A O 1
ATOM 1642 N N . ARG A 1 206 ? -10.972 13.532 -0.781 1.00 90.44 206 ARG A N 1
ATOM 1643 C CA . ARG A 1 206 ? -12.400 13.506 -0.449 1.00 90.44 206 ARG A CA 1
ATOM 1644 C C . ARG A 1 206 ? -13.092 12.338 -1.144 1.00 90.44 206 ARG A C 1
ATOM 1646 O O . ARG A 1 206 ? -13.809 11.601 -0.481 1.00 90.44 206 ARG A O 1
ATOM 1653 N N . GLU A 1 207 ? -12.827 12.106 -2.427 1.00 92.44 207 GLU A N 1
ATOM 1654 C CA . GLU A 1 207 ? -13.433 10.993 -3.173 1.00 92.44 207 GLU A CA 1
ATOM 1655 C C . GLU A 1 207 ? -13.053 9.611 -2.641 1.00 92.44 207 GLU A C 1
ATOM 1657 O O . GLU A 1 207 ? -13.908 8.723 -2.563 1.00 92.44 207 GLU A O 1
ATOM 1662 N N . VAL A 1 208 ? -11.777 9.411 -2.304 1.00 95.50 208 VAL A N 1
ATOM 1663 C CA . VAL A 1 208 ? -11.283 8.154 -1.727 1.00 95.50 208 VAL A CA 1
ATOM 1664 C C . VAL A 1 208 ? -11.879 7.949 -0.337 1.00 95.50 208 VAL A C 1
ATOM 1666 O O . VAL A 1 208 ? -12.360 6.862 -0.028 1.00 95.50 208 VAL A O 1
ATOM 1669 N N . PHE A 1 209 ? -11.923 8.995 0.489 1.00 95.00 209 PHE A N 1
ATOM 1670 C CA . PHE A 1 209 ? -12.430 8.888 1.856 1.00 95.00 209 PHE A CA 1
ATOM 1671 C C . PHE A 1 209 ? -13.938 8.665 1.867 1.00 95.00 209 PHE A C 1
ATOM 1673 O O . PHE A 1 209 ? -14.413 7.826 2.624 1.00 95.00 209 PHE A O 1
ATOM 1680 N N . SER A 1 210 ? -14.685 9.352 1.003 1.00 92.56 210 SER A N 1
ATOM 1681 C CA . SER A 1 210 ? -16.105 9.074 0.802 1.00 92.56 210 SER A CA 1
ATOM 1682 C C . SER A 1 210 ? -16.328 7.653 0.287 1.00 92.56 210 SER A C 1
ATOM 1684 O O . SER A 1 210 ? -17.278 7.016 0.707 1.00 92.56 210 SER A O 1
ATOM 1686 N N . ALA A 1 211 ? -15.450 7.104 -0.561 1.00 93.25 211 ALA A N 1
ATOM 1687 C CA . ALA A 1 211 ? -15.580 5.713 -1.002 1.00 93.25 211 ALA A CA 1
ATOM 1688 C C . ALA A 1 211 ? -15.401 4.712 0.147 1.00 93.25 211 ALA A C 1
ATOM 1690 O O . ALA A 1 211 ? -16.167 3.764 0.261 1.00 93.25 211 ALA A O 1
ATOM 1691 N N . ILE A 1 212 ? -14.379 4.902 0.982 1.00 96.06 212 ILE A N 1
ATOM 1692 C CA . ILE A 1 212 ? -14.003 3.929 2.018 1.00 96.06 212 ILE A CA 1
ATOM 1693 C C . ILE A 1 212 ? -14.902 4.052 3.254 1.00 96.06 212 ILE A C 1
ATOM 1695 O O . ILE A 1 212 ? -15.291 3.043 3.835 1.00 96.06 212 ILE A O 1
ATOM 1699 N N . PHE A 1 213 ? -15.225 5.282 3.659 1.00 95.88 213 PHE A N 1
ATOM 1700 C CA . PHE A 1 213 ? -15.842 5.586 4.952 1.00 95.88 213 PHE A CA 1
ATOM 1701 C C . PHE A 1 213 ? -17.292 6.075 4.856 1.00 95.88 213 PHE A C 1
ATOM 1703 O O . PHE A 1 213 ? -17.816 6.588 5.842 1.00 95.88 213 PHE A O 1
ATOM 1710 N N . ALA A 1 214 ? -17.940 5.963 3.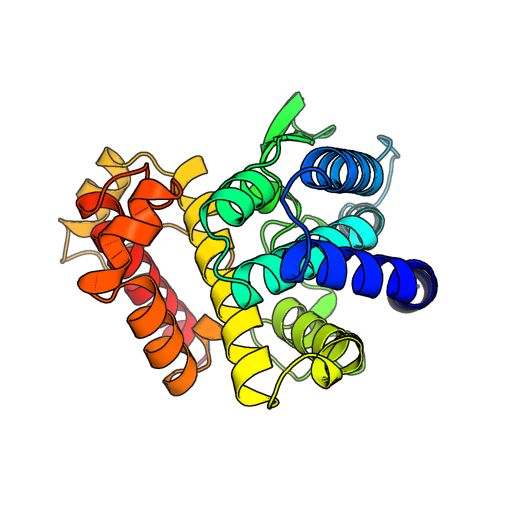693 1.00 94.62 214 ALA A N 1
ATOM 1711 C CA . ALA A 1 214 ? -19.388 6.147 3.622 1.00 94.62 214 ALA A CA 1
ATOM 1712 C C . ALA A 1 214 ? -20.104 5.091 4.477 1.00 94.62 214 ALA A C 1
ATOM 1714 O O . ALA A 1 214 ? -19.635 3.956 4.592 1.00 94.62 214 ALA A O 1
ATOM 1715 N N . GLU A 1 215 ? -21.234 5.471 5.073 1.00 93.06 215 GLU A N 1
ATOM 1716 C CA . GLU A 1 215 ? -21.960 4.661 6.059 1.00 93.06 215 GLU A CA 1
ATOM 1717 C C . GLU A 1 215 ? -22.335 3.277 5.506 1.00 93.06 215 GLU A C 1
ATOM 1719 O O . GLU A 1 215 ? -22.227 2.270 6.214 1.00 93.06 215 GLU A O 1
ATOM 1724 N N . GLU A 1 216 ? -22.695 3.226 4.222 1.00 93.00 216 GLU A N 1
ATOM 1725 C CA . GLU A 1 216 ? -23.025 2.018 3.467 1.00 93.00 216 GLU A CA 1
ATOM 1726 C C . GLU A 1 216 ? -21.829 1.079 3.226 1.00 93.00 216 GLU A C 1
ATOM 1728 O O . GLU A 1 216 ? -22.023 -0.116 3.013 1.00 93.00 216 GLU A O 1
ATOM 1733 N N . ASN A 1 217 ? -20.591 1.583 3.295 1.00 95.06 217 ASN A N 1
ATOM 1734 C CA . ASN A 1 217 ? -19.375 0.815 3.006 1.00 95.06 217 ASN A CA 1
ATOM 1735 C C . ASN A 1 217 ? -18.632 0.357 4.267 1.00 95.06 217 ASN A C 1
ATOM 1737 O O . ASN A 1 217 ? -17.764 -0.512 4.183 1.00 95.06 217 ASN A O 1
ATOM 1741 N N . LEU A 1 218 ? -18.972 0.882 5.446 1.00 95.50 218 LEU A N 1
ATOM 1742 C CA . LEU A 1 218 ? -18.300 0.514 6.696 1.00 95.50 218 LEU A CA 1
ATOM 1743 C C . LEU A 1 218 ? -18.479 -0.974 7.051 1.00 95.50 218 LEU A C 1
ATOM 1745 O O . LEU A 1 218 ? -17.534 -1.594 7.546 1.00 95.50 218 LEU A O 1
ATOM 1749 N N . ASP A 1 219 ? -19.638 -1.576 6.765 1.00 95.94 219 ASP A N 1
ATOM 1750 C CA . ASP A 1 219 ? -19.852 -3.021 6.968 1.00 95.94 219 ASP A CA 1
ATOM 1751 C C . ASP A 1 219 ? -19.012 -3.853 6.006 1.00 95.94 219 ASP A C 1
ATOM 1753 O O . ASP A 1 219 ? -18.399 -4.836 6.419 1.00 95.94 219 ASP A O 1
ATOM 1757 N N . LEU A 1 220 ? -18.925 -3.432 4.742 1.00 96.31 220 LEU A N 1
ATOM 1758 C CA . LEU A 1 220 ? -18.086 -4.085 3.741 1.00 96.31 220 LEU A CA 1
ATOM 1759 C C . LEU A 1 220 ? -16.612 -4.059 4.164 1.00 96.31 220 LEU A C 1
ATOM 1761 O O . LEU A 1 220 ? -15.946 -5.093 4.162 1.00 96.31 220 LEU A O 1
ATOM 1765 N N . MET A 1 221 ? -16.107 -2.891 4.569 1.00 97.94 221 MET A N 1
ATOM 1766 C CA . MET A 1 221 ? -14.707 -2.718 4.967 1.00 97.94 221 MET A CA 1
ATOM 1767 C C . MET A 1 221 ? -14.376 -3.473 6.254 1.00 97.94 221 MET A C 1
ATOM 1769 O O . MET A 1 221 ? -13.333 -4.123 6.335 1.00 97.94 221 MET A O 1
ATOM 1773 N N . SER A 1 222 ? -15.257 -3.419 7.256 1.00 97.31 222 SER A N 1
ATOM 1774 C CA . SER A 1 222 ? -15.041 -4.143 8.511 1.00 97.31 222 SER A CA 1
ATOM 1775 C C . SER A 1 222 ? -15.137 -5.655 8.310 1.00 97.31 222 SER A C 1
ATOM 1777 O O . SER A 1 222 ? -14.252 -6.376 8.759 1.00 97.31 222 SER A O 1
ATOM 1779 N N . SER A 1 223 ? -16.111 -6.150 7.545 1.00 97.44 223 SER A N 1
ATOM 1780 C CA . SER A 1 223 ? -16.214 -7.584 7.226 1.00 97.44 223 SER A CA 1
ATOM 1781 C C . SER A 1 223 ? -15.002 -8.093 6.441 1.00 97.44 223 SER A C 1
ATOM 1783 O O . SER A 1 223 ? -14.557 -9.214 6.658 1.00 97.44 223 SER A O 1
ATOM 1785 N N . ALA A 1 224 ? -14.411 -7.250 5.587 1.00 97.62 224 ALA A N 1
ATOM 1786 C CA . ALA A 1 224 ? -13.162 -7.549 4.888 1.00 97.62 224 ALA A CA 1
ATOM 1787 C C . ALA A 1 224 ? -11.919 -7.593 5.806 1.00 97.62 224 ALA A C 1
ATOM 1789 O O . ALA A 1 224 ? -10.851 -8.009 5.363 1.00 97.62 224 ALA A O 1
ATOM 1790 N N . GLY A 1 225 ? -12.033 -7.168 7.069 1.00 97.50 225 GLY A N 1
ATOM 1791 C CA . GLY A 1 225 ? -10.962 -7.197 8.070 1.00 97.50 225 GLY A CA 1
ATOM 1792 C C . GLY A 1 225 ? -10.319 -5.840 8.371 1.00 97.50 225 GLY A C 1
ATOM 1793 O O . GLY A 1 225 ? -9.558 -5.727 9.335 1.00 97.50 225 GLY A O 1
ATOM 1794 N N . PHE A 1 226 ? -10.647 -4.783 7.620 1.00 98.06 226 PHE A N 1
ATOM 1795 C CA . PHE A 1 226 ? -10.132 -3.442 7.905 1.00 98.06 226 PHE A CA 1
ATOM 1796 C C . PHE A 1 226 ? -10.677 -2.905 9.235 1.00 98.06 226 PHE A C 1
ATOM 1798 O O . PHE A 1 226 ? -11.762 -3.273 9.687 1.00 98.06 226 PHE A O 1
ATOM 1805 N N . GLY A 1 227 ? -9.909 -2.030 9.894 1.00 95.38 227 GLY A N 1
ATOM 1806 C CA . GLY A 1 227 ? -10.314 -1.465 11.183 1.00 95.38 227 GLY A CA 1
ATOM 1807 C C . GLY A 1 227 ? -10.531 -2.533 12.253 1.00 95.38 227 GLY A C 1
ATOM 1808 O O . GLY A 1 227 ? -11.514 -2.474 12.979 1.00 95.38 227 GLY A O 1
ATOM 1809 N N . TYR A 1 228 ? -9.666 -3.547 12.340 1.00 95.50 228 TYR A N 1
ATOM 1810 C CA . TYR A 1 228 ? -9.821 -4.651 13.302 1.00 95.50 228 TYR A CA 1
ATOM 1811 C C . TYR A 1 228 ? -11.132 -5.433 13.164 1.00 95.50 228 TYR A C 1
ATOM 1813 O O . TYR A 1 228 ? -11.605 -6.017 14.139 1.00 95.50 228 TYR A O 1
ATOM 1821 N N . GLY A 1 229 ? -11.755 -5.397 11.987 1.00 96.00 229 GLY A N 1
ATOM 1822 C CA . GLY A 1 229 ? -13.071 -5.980 11.774 1.00 96.00 229 GLY A CA 1
ATOM 1823 C C . GLY A 1 229 ? -14.216 -5.237 12.467 1.00 96.00 229 GLY A C 1
ATOM 1824 O O . GLY A 1 229 ? -15.262 -5.828 12.717 1.00 96.00 229 GLY A O 1
ATOM 1825 N N . ARG A 1 230 ? -14.035 -3.958 12.833 1.00 95.69 230 ARG A N 1
ATOM 1826 C CA . ARG A 1 230 ? -15.017 -3.182 13.608 1.00 95.69 230 ARG A CA 1
ATOM 1827 C C . ARG A 1 230 ? -15.264 -1.800 13.008 1.00 95.69 230 ARG A C 1
ATOM 1829 O O . ARG A 1 230 ? -14.326 -1.035 12.795 1.00 95.69 230 ARG A O 1
ATOM 1836 N N . ARG A 1 231 ? -16.543 -1.432 12.855 1.00 95.19 231 ARG A N 1
ATOM 1837 C CA . ARG A 1 231 ? -16.969 -0.100 12.377 1.00 95.19 231 ARG A CA 1
ATOM 1838 C C . ARG A 1 231 ? -16.373 1.046 13.202 1.00 95.19 231 ARG A C 1
ATOM 1840 O O . ARG A 1 231 ? -15.787 1.954 12.629 1.00 95.19 231 ARG A O 1
ATOM 1847 N N . GLU A 1 232 ? -16.444 0.973 14.536 1.00 93.88 232 GLU A N 1
ATOM 1848 C CA . GLU A 1 232 ? -15.913 2.021 15.434 1.00 93.88 232 GLU A CA 1
ATOM 1849 C C . GLU A 1 232 ? -14.426 2.297 15.165 1.00 93.88 232 GLU A C 1
ATOM 1851 O O . GLU A 1 232 ? -13.982 3.441 15.098 1.00 93.88 232 GLU A O 1
ATOM 1856 N N . SER A 1 233 ? -13.647 1.238 14.946 1.00 94.88 233 SER A N 1
ATOM 1857 C CA . SER A 1 233 ? -12.223 1.359 14.652 1.00 94.88 233 SER A CA 1
ATOM 1858 C C . SER A 1 233 ? -11.952 1.971 13.272 1.00 94.88 233 SER A C 1
ATOM 1860 O O . SER A 1 233 ? -10.962 2.684 13.130 1.00 94.88 233 SER A O 1
ATOM 1862 N N . LEU A 1 234 ? -12.816 1.756 12.273 1.00 95.56 234 LEU A N 1
ATOM 1863 C CA . LEU A 1 234 ? -12.704 2.437 10.975 1.00 95.56 234 LEU A CA 1
ATOM 1864 C C . LEU A 1 234 ? -12.881 3.951 11.119 1.00 95.56 234 LEU A C 1
ATOM 1866 O O . LEU A 1 234 ? -12.108 4.703 10.531 1.00 95.56 234 LEU A O 1
ATOM 1870 N N . THR A 1 235 ? -13.834 4.402 11.938 1.00 93.00 235 THR A N 1
ATOM 1871 C CA . THR A 1 235 ? -14.038 5.831 12.219 1.00 93.00 235 THR A CA 1
ATOM 1872 C C . THR A 1 235 ? -12.818 6.449 12.907 1.00 93.00 235 THR A C 1
ATOM 1874 O O . THR A 1 235 ? -12.366 7.523 12.514 1.00 93.00 235 THR A O 1
ATOM 1877 N N . LEU A 1 236 ? -12.219 5.748 13.877 1.00 93.94 236 LEU A N 1
ATOM 1878 C CA . LEU A 1 236 ? -10.982 6.201 14.527 1.00 93.94 236 LEU A CA 1
ATOM 1879 C C . LEU A 1 236 ? -9.806 6.283 13.538 1.00 93.94 236 LEU A C 1
ATOM 1881 O O . LEU A 1 236 ? -9.034 7.240 13.561 1.00 93.94 236 LEU A O 1
ATOM 1885 N N . MET A 1 237 ? -9.677 5.307 12.634 1.00 95.25 237 MET A N 1
ATOM 1886 C CA . MET A 1 237 ? -8.647 5.335 11.590 1.00 95.25 237 MET A CA 1
ATOM 1887 C C . MET A 1 237 ? -8.874 6.471 10.588 1.00 95.25 237 MET A C 1
ATOM 1889 O O . MET A 1 237 ? -7.906 7.116 10.188 1.00 95.25 237 MET A O 1
ATOM 1893 N N . GLN A 1 238 ? -10.127 6.748 10.210 1.00 94.62 238 GLN A N 1
ATOM 1894 C CA . GLN A 1 238 ? -10.481 7.885 9.358 1.00 94.62 238 GLN A CA 1
ATOM 1895 C C . GLN A 1 238 ? -10.033 9.206 9.986 1.00 94.62 238 GLN A C 1
ATOM 1897 O O . GLN A 1 238 ? -9.468 10.056 9.297 1.00 94.62 238 GLN A O 1
ATOM 1902 N N . GLU A 1 239 ? -10.264 9.379 11.286 1.00 92.69 239 GLU A N 1
ATOM 1903 C CA . GLU A 1 239 ? -9.852 10.587 11.993 1.00 92.69 239 GLU A CA 1
ATOM 1904 C C . GLU A 1 239 ? -8.325 10.706 12.068 1.00 92.69 239 GLU A C 1
ATOM 1906 O O . GLU A 1 239 ? -7.767 11.748 11.720 1.00 92.69 239 GLU A O 1
ATOM 1911 N N . ASN A 1 240 ? -7.620 9.614 12.383 1.00 93.75 240 ASN A N 1
ATOM 1912 C CA . ASN A 1 240 ? -6.158 9.609 12.366 1.00 93.75 240 ASN A CA 1
ATOM 1913 C C . ASN A 1 240 ? -5.596 9.955 10.972 1.00 93.75 240 ASN A C 1
ATOM 1915 O O . ASN A 1 240 ? -4.637 10.720 10.863 1.00 93.75 240 ASN A O 1
ATOM 1919 N N . LEU A 1 241 ? -6.203 9.427 9.902 1.00 93.25 241 LEU A N 1
ATOM 1920 C CA . LEU A 1 241 ? -5.867 9.769 8.517 1.00 93.25 241 LEU A CA 1
ATOM 1921 C C . LEU A 1 241 ? -6.078 11.265 8.238 1.00 93.25 241 LEU A C 1
ATOM 1923 O O . LEU A 1 241 ? -5.200 11.905 7.663 1.00 93.25 241 LEU A O 1
ATOM 1927 N N . ARG A 1 242 ? -7.210 11.845 8.659 1.00 91.50 242 ARG A N 1
ATOM 1928 C CA . ARG A 1 242 ? -7.498 13.280 8.482 1.00 91.50 242 ARG A CA 1
ATOM 1929 C C . ARG A 1 242 ? -6.462 14.163 9.175 1.00 91.50 242 ARG A C 1
ATOM 1931 O O . ARG A 1 242 ? -5.916 15.054 8.521 1.00 91.50 242 ARG A O 1
ATOM 1938 N N . ARG A 1 243 ? -6.151 13.887 10.446 1.00 91.25 243 ARG A N 1
ATOM 1939 C CA . ARG A 1 243 ? -5.125 14.620 11.211 1.00 91.25 243 ARG A CA 1
ATOM 1940 C C . ARG A 1 243 ? -3.746 14.496 10.565 1.00 91.25 243 ARG A C 1
ATOM 1942 O O . ARG A 1 243 ? -3.063 15.497 10.352 1.00 91.25 243 ARG A O 1
ATOM 1949 N N . PHE A 1 244 ? -3.372 13.287 10.139 1.00 91.25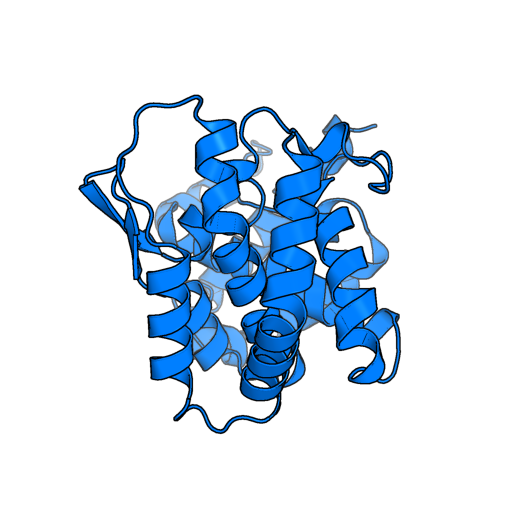 244 PHE A N 1
ATOM 1950 C CA . PHE A 1 244 ? -2.108 13.064 9.438 1.00 91.25 244 PHE A CA 1
ATOM 1951 C C . PHE A 1 244 ? -2.009 13.896 8.152 1.00 91.25 244 PHE A C 1
ATOM 1953 O O . PHE A 1 244 ? -1.003 14.567 7.926 1.00 91.25 244 PHE A O 1
ATOM 1960 N N . ILE A 1 245 ? -3.054 13.888 7.316 1.00 90.75 245 ILE A N 1
ATOM 1961 C CA . ILE A 1 245 ? -3.099 14.659 6.066 1.00 90.75 245 ILE A CA 1
ATOM 1962 C C . ILE A 1 245 ? -3.025 16.163 6.345 1.00 90.75 245 ILE A C 1
ATOM 1964 O O . ILE A 1 245 ? -2.290 16.877 5.659 1.00 90.75 245 ILE A O 1
ATOM 1968 N N . HIS A 1 246 ? -3.751 16.648 7.355 1.00 89.19 246 HIS A N 1
ATOM 1969 C CA . HIS A 1 246 ? -3.702 18.047 7.769 1.00 89.19 246 HIS A CA 1
ATOM 1970 C C . HIS A 1 246 ? -2.266 18.472 8.114 1.00 89.19 246 HIS A C 1
ATOM 1972 O O . HIS A 1 246 ? -1.739 19.423 7.530 1.00 89.19 246 HIS A O 1
ATOM 1978 N N . ARG A 1 247 ? -1.589 17.692 8.963 1.00 87.06 247 ARG A N 1
ATOM 1979 C CA . ARG A 1 247 ? -0.198 17.930 9.361 1.00 87.06 247 ARG A CA 1
ATOM 1980 C C . ARG A 1 247 ? 0.782 17.837 8.190 1.00 87.06 247 ARG A C 1
ATOM 1982 O O . ARG A 1 247 ? 1.673 18.675 8.068 1.00 87.06 247 ARG A O 1
ATOM 1989 N N . ALA A 1 248 ? 0.622 16.841 7.319 1.00 85.81 248 ALA A N 1
ATOM 1990 C CA . ALA A 1 248 ? 1.484 16.636 6.156 1.00 85.81 248 ALA A CA 1
ATOM 1991 C C . ALA A 1 248 ? 1.417 17.806 5.160 1.00 85.81 248 ALA A C 1
ATOM 1993 O O . ALA A 1 248 ? 2.423 18.143 4.535 1.00 85.81 248 ALA A O 1
ATOM 1994 N N . ARG A 1 249 ? 0.246 18.438 5.020 1.00 85.06 249 ARG A N 1
ATOM 1995 C CA . ARG A 1 249 ? 0.059 19.641 4.193 1.00 85.06 249 ARG A CA 1
ATOM 1996 C C . ARG A 1 249 ? 0.605 20.893 4.870 1.00 85.06 249 ARG A C 1
ATOM 1998 O O . ARG A 1 249 ? 1.191 21.728 4.188 1.00 85.06 249 ARG A O 1
ATOM 2005 N N . GLY A 1 250 ? 0.422 21.014 6.185 1.00 79.25 250 GLY A N 1
ATOM 2006 C CA . GLY A 1 250 ? 0.940 22.135 6.970 1.00 79.25 250 GLY A CA 1
ATOM 2007 C C . GLY A 1 250 ? 2.468 22.211 6.990 1.00 79.25 250 GLY A C 1
ATOM 2008 O O . GLY A 1 250 ? 3.011 23.304 6.999 1.00 79.25 250 GLY A O 1
ATOM 2009 N N . SER A 1 251 ? 3.168 21.074 6.937 1.00 67.25 251 SER A N 1
ATO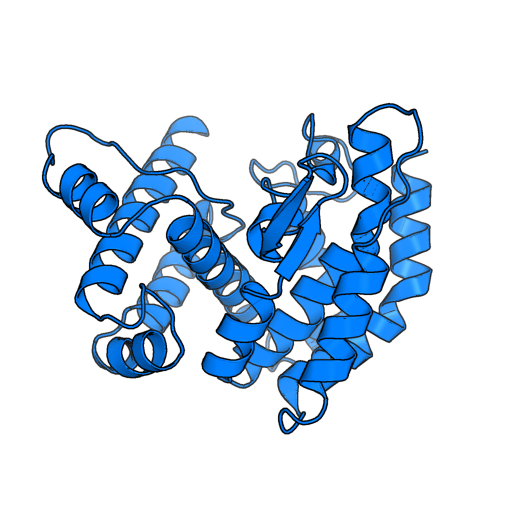M 2010 C CA . SER A 1 251 ? 4.639 21.030 6.936 1.00 67.25 251 SER A CA 1
ATOM 2011 C C . SER A 1 251 ? 5.298 21.323 5.583 1.00 67.25 251 SER A C 1
ATOM 2013 O O . SER A 1 251 ? 6.520 21.453 5.525 1.00 67.25 251 SER A O 1
ATOM 2015 N N . TRP A 1 252 ? 4.520 21.379 4.498 1.00 59.88 252 TRP A N 1
ATOM 2016 C CA . TRP A 1 252 ? 5.022 21.613 3.139 1.00 59.88 252 TRP A CA 1
ATOM 2017 C C . TRP A 1 252 ? 4.746 23.028 2.607 1.00 59.88 252 TRP A C 1
ATOM 2019 O O . TRP A 1 252 ? 5.412 23.453 1.665 1.00 59.88 252 TRP A O 1
ATOM 2029 N N . ARG A 1 253 ? 3.764 23.737 3.176 1.00 53.06 253 ARG A N 1
ATOM 2030 C CA . ARG A 1 253 ? 3.492 25.150 2.863 1.00 53.06 253 ARG A CA 1
ATOM 2031 C C . ARG A 1 253 ? 4.495 26.060 3.559 1.00 53.06 253 ARG A C 1
ATOM 2033 O O . ARG A 1 253 ? 4.855 27.073 2.926 1.00 53.06 253 ARG A O 1
#

Radius of gyration: 17.4 Å; chains: 1; bounding box: 50×45×44 Å

pLDDT: mean 89.77, std 10.57, range [52.31, 98.75]

Foldseek 3Di:
DLQVLLVVLCVVCLVVLQVLLCCLQPNPCPCLVVLLVVLQVLQDAPPDDDDQLSSLSSSVSSLSSLLSNLLNNLNNVVLLSNLCSLQRWHDDPVPRDTGGSLCDRAQPSHSNCVVNPQCPDPPFPNDPRRVLSVSLVSCCVRCVVVDPHNLSSVLSSQLSNLQSQQSVCVVVAPLVRLVVQVVPPVDLDADDTRHHDLLPDPVSVVVSCCVCLPPVNLCVNLCSCGLNSDSVSVVSSSVSVVSSSVVSNVVVD

Secondary structure (DSSP, 8-state):
-HHHHHHHHHHHHHHHHHHHHHHHHH--STTHHHHHHHHHHHH------S-HHHHHGGGHHHHHHHHHHHHHHHHTT-HHHHHHHHT-EEEETTTTEEEEHHHHHSGGGSGGGTT-GGGG-TT--S-SSHHHHHHHHHHHHHHGGGSS-HHHHHHHHHHHHHHHHHHHHHHHS-HHHHHHHHH-TTS---------GGGT-HHHHHHHHHHHHSTTTHHHHHHTTGGGG-HHHHHHHHHHHHHHHHHHHHTT-

Sequence (253 aa):
MSRQRIVLYEAAYEGVVRILYVMGRWGEGKELGQATDLLKDLAHRELTSGLVAWLGLETYPAVLALYAYGIGLVHAGRYEALHGWLATPIRNQRRDKDQVAVQQLLLNAWDGCGGNPWKSFDGVPASPIPLSEYLHLRFKDWILGEFPSSRQFTRAFQTFETLGAMVYLAREVKPELLKTSMDDAAKDECHWMPMGRVSYQEEEAREVFSAIFAEENLDLMSSAGFGYGRRESLTLMQENLRRFIHRARGSWR